Protein AF-A0A9Q0DER3-F1 (afdb_monomer)

Solvent-accessible surface area (backbone atoms only — not comparable to full-atom values): 12778 Å² total; per-residue (Å²): 123,62,81,55,56,59,50,54,51,48,52,53,48,53,54,46,47,50,55,38,49,55,44,48,51,55,47,49,50,52,50,52,53,51,49,54,61,48,53,66,54,49,78,78,53,85,77,57,60,47,78,48,76,44,82,47,89,89,84,39,75,48,77,49,80,46,68,61,73,79,85,68,97,66,90,77,96,70,81,84,78,82,93,61,90,79,80,75,77,83,81,77,89,82,89,90,83,82,88,83,84,86,90,87,86,84,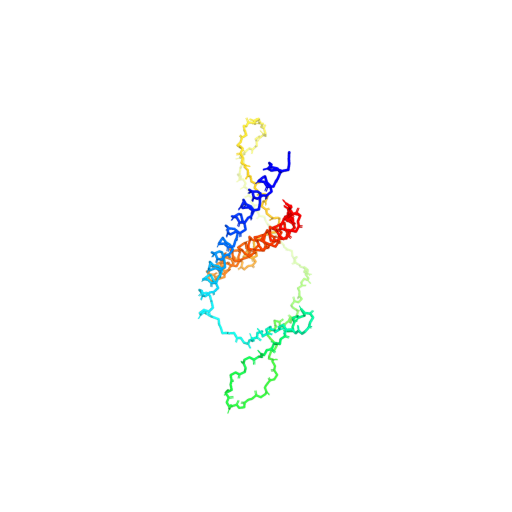87,88,79,88,87,88,85,89,81,88,87,85,83,90,83,85,84,92,69,93,71,74,80,79,66,97,64,77,65,72,65,59,77,58,53,92,74,58,58,67,68,59,53,51,50,52,56,50,52,50,50,54,53,52,52,48,52,54,46,53,51,43,52,52,48,46,54,48,44,53,50,50,48,60,44,52,64,64,74,56,67,80,86,84,126

Foldseek 3Di:
DVVVVLVVLVVVLVVLVVVLVVLVVVLVVLVVVLVVLVVVCVVVDDDQKDWDWDQDPPRDIDIDIDGPPPDPPDDDDDPDDDPDPDCPDPDDDDDDDDDDDDDDDDDDDDDDDDDDDDDDDDDDDPDDDPPPDPDVQCVVPDDRDVVNVVVVVSVVVSVVSVVVSVVSVVVSVVSVVVSVVSVVVSDDPDD

Sequence (191 aa):
MGLSKTKEASLLIDEQLLQYMDQLELLQEKRATLNALIEQYASEMEPQICVQARTVENDAVEFCTERITVKNPVQNTAPVEDIGPKEEGVRRRIKPSKDTSGPEECVGGSTEKPSLNGATEPPSVSQSDPSPHPDPLRWFGILVPQTLRQAQSSFRQVIELSAEMATLQAAVLNTREQLKHCMKLCPLEEH

Organism: NCBI:txid630683

InterPro domains:
  IPR040357 Vma22/CCDC115 [PF21730] (110-157)
  IPR040357 Vma22/CCDC115 [PTHR31996] (40-181)

Nearest PDB structures (foldseek):
  4jm2-assembly1_E  TM=4.814E-01  e=2.942E+00  Human immunodeficiency virus 1
  2i5y-assembly2_P  TM=5.119E-01  e=9.517E+00  Human immunodeficiency virus

Structure (mmCIF, N/CA/C/O backbone):
data_AF-A0A9Q0DER3-F1
#
_entry.id   AF-A0A9Q0DER3-F1
#
loop_
_atom_site.group_PDB
_atom_site.id
_atom_site.type_symbol
_atom_site.label_atom_id
_atom_site.label_alt_id
_atom_site.label_comp_id
_atom_site.label_asym_id
_atom_site.label_entity_id
_atom_site.label_seq_id
_atom_site.pdbx_PDB_ins_code
_atom_site.Cartn_x
_atom_site.Cartn_y
_atom_site.Cartn_z
_atom_site.occupancy
_atom_site.B_iso_or_equiv
_atom_site.auth_seq_id
_atom_site.auth_comp_id
_atom_site.auth_asym_id
_atom_site.auth_atom_id
_atom_site.pdbx_PDB_model_num
ATOM 1 N N . MET A 1 1 ? 23.088 5.256 -38.560 1.00 53.69 1 MET A N 1
ATOM 2 C CA . MET A 1 1 ? 21.887 5.666 -37.795 1.00 53.69 1 MET A CA 1
ATOM 3 C C . MET A 1 1 ? 21.476 4.673 -36.693 1.00 53.69 1 MET A C 1
ATOM 5 O O . MET A 1 1 ? 20.594 5.033 -35.933 1.00 53.69 1 MET A O 1
ATOM 9 N N . GLY A 1 2 ? 22.091 3.485 -36.536 1.00 58.91 2 GLY A N 1
ATOM 10 C CA . GLY A 1 2 ? 21.796 2.592 -35.391 1.00 58.91 2 GLY A CA 1
ATOM 11 C C . GLY A 1 2 ? 22.255 3.157 -34.036 1.00 58.91 2 GLY A C 1
ATOM 12 O O . GLY A 1 2 ? 21.452 3.303 -33.123 1.00 58.91 2 GLY A O 1
ATOM 13 N N . LEU A 1 3 ? 23.512 3.618 -33.967 1.00 60.00 3 LEU A N 1
ATOM 14 C CA . LEU A 1 3 ? 24.201 4.144 -32.768 1.00 60.00 3 LEU A CA 1
ATOM 15 C C . LEU A 1 3 ? 23.520 5.288 -31.980 1.00 60.00 3 LEU A C 1
ATOM 17 O O . LEU A 1 3 ? 24.004 5.624 -30.899 1.00 60.00 3 LEU A O 1
ATOM 21 N N . SER A 1 4 ? 22.471 5.931 -32.506 1.00 66.94 4 SER A N 1
ATOM 22 C CA . SER A 1 4 ? 21.652 6.872 -31.724 1.00 66.94 4 SER A CA 1
ATOM 23 C C . SER A 1 4 ? 20.491 6.141 -31.049 1.00 66.94 4 SER A C 1
ATOM 25 O O . SER A 1 4 ? 20.355 6.226 -29.835 1.00 66.94 4 SER A O 1
ATOM 27 N N . LYS A 1 5 ? 19.760 5.300 -31.795 1.00 71.19 5 LYS A N 1
ATOM 28 C CA . LYS A 1 5 ? 18.642 4.486 -31.295 1.00 71.19 5 LYS A CA 1
ATOM 29 C C . LYS A 1 5 ? 19.032 3.549 -30.155 1.00 71.19 5 LYS A C 1
ATOM 31 O O . LYS A 1 5 ? 18.265 3.394 -29.214 1.00 71.19 5 LYS A O 1
ATOM 36 N N . THR A 1 6 ? 20.218 2.943 -30.209 1.00 75.62 6 THR A N 1
ATOM 37 C CA . THR A 1 6 ? 20.708 2.079 -29.119 1.00 75.62 6 THR A CA 1
ATOM 38 C C . THR A 1 6 ? 21.033 2.873 -27.849 1.00 75.62 6 THR A C 1
ATOM 40 O O . THR A 1 6 ? 20.798 2.388 -26.746 1.00 75.62 6 THR A O 1
ATOM 43 N N . LYS A 1 7 ? 21.488 4.127 -27.979 1.00 80.44 7 LYS A N 1
ATOM 44 C CA . LYS A 1 7 ? 21.686 5.039 -26.838 1.00 80.44 7 LYS A CA 1
ATOM 45 C C . LYS A 1 7 ? 20.366 5.581 -26.295 1.00 80.44 7 LYS A C 1
ATOM 47 O O . LYS A 1 7 ? 20.195 5.626 -25.086 1.00 80.44 7 LYS A O 1
ATOM 52 N N . GLU A 1 8 ? 19.434 5.942 -27.174 1.00 83.19 8 GLU A N 1
ATOM 53 C CA . GLU A 1 8 ? 18.064 6.337 -26.823 1.00 83.19 8 GLU A CA 1
ATOM 54 C C . GLU A 1 8 ? 17.352 5.207 -26.051 1.00 83.19 8 GLU A C 1
ATOM 56 O O . GLU A 1 8 ? 16.740 5.462 -25.017 1.00 83.19 8 GLU A O 1
ATOM 61 N N . ALA A 1 9 ? 17.509 3.950 -26.484 1.00 84.25 9 ALA A N 1
ATOM 62 C CA . ALA A 1 9 ? 16.980 2.776 -25.787 1.00 84.25 9 ALA A CA 1
ATOM 63 C C . ALA A 1 9 ? 17.661 2.513 -24.429 1.00 84.25 9 ALA A C 1
ATOM 65 O O . ALA A 1 9 ? 16.966 2.177 -23.474 1.00 84.25 9 ALA A O 1
ATOM 66 N N . SER A 1 10 ? 18.986 2.694 -24.319 1.00 87.62 10 SER A N 1
ATOM 67 C CA . SER A 1 10 ? 19.696 2.596 -23.032 1.00 87.62 10 SER A CA 1
ATOM 68 C C . SER A 1 10 ? 19.176 3.630 -22.037 1.00 87.62 10 SER A C 1
ATOM 70 O O . SER A 1 10 ? 18.755 3.260 -20.949 1.00 87.62 10 SER A O 1
ATOM 72 N N . LEU A 1 11 ? 19.117 4.906 -22.437 1.00 89.12 11 LEU A N 1
ATOM 73 C CA . LEU A 1 11 ? 18.653 5.995 -21.574 1.00 89.12 11 LEU A CA 1
ATOM 74 C C . LEU A 1 11 ? 17.210 5.780 -21.091 1.00 89.12 11 LEU A C 1
ATOM 76 O O . LEU A 1 11 ? 16.914 6.061 -19.936 1.00 89.12 11 LEU A O 1
ATOM 80 N N . LEU A 1 12 ? 16.337 5.229 -21.943 1.00 90.50 12 LEU A N 1
ATOM 81 C CA . LEU A 1 12 ? 14.970 4.862 -21.565 1.00 90.50 12 LEU A CA 1
ATOM 82 C C . LEU A 1 12 ? 14.932 3.720 -20.531 1.00 90.50 12 LEU A C 1
ATOM 84 O O . LEU A 1 12 ? 14.110 3.746 -19.619 1.00 90.50 12 LEU A O 1
ATOM 88 N N . ILE A 1 13 ? 15.813 2.721 -20.658 1.00 91.62 13 ILE A N 1
ATOM 89 C CA . ILE A 1 13 ? 15.956 1.631 -19.678 1.00 91.62 13 ILE A CA 1
ATOM 90 C C . ILE A 1 13 ? 16.491 2.175 -18.346 1.00 91.62 13 ILE A C 1
ATOM 92 O O . ILE A 1 13 ? 15.979 1.792 -17.296 1.00 91.62 13 ILE A O 1
ATOM 96 N N . ASP A 1 14 ? 17.463 3.087 -18.383 1.00 93.56 14 ASP A N 1
ATOM 97 C CA . ASP A 1 14 ? 18.055 3.713 -17.196 1.00 93.56 14 ASP A CA 1
ATOM 98 C C . ASP A 1 14 ? 17.031 4.602 -16.453 1.00 93.56 14 ASP A C 1
ATOM 100 O O . ASP A 1 14 ? 16.868 4.479 -15.238 1.00 93.56 14 ASP A O 1
ATOM 104 N N . GLU A 1 15 ? 16.267 5.434 -17.173 1.00 93.94 15 GLU A N 1
ATOM 105 C CA . GLU A 1 15 ? 15.162 6.245 -16.627 1.00 93.94 15 GLU A CA 1
ATOM 106 C C . GLU A 1 15 ? 14.070 5.367 -15.991 1.00 93.94 15 GLU A C 1
ATOM 108 O O . GLU A 1 15 ? 13.610 5.624 -14.875 1.00 93.94 15 GLU A O 1
ATOM 113 N N . GLN A 1 16 ? 13.682 4.286 -16.670 1.00 93.56 16 GLN A N 1
ATOM 114 C CA . GLN A 1 16 ? 12.649 3.367 -16.196 1.00 93.56 16 GLN A CA 1
ATOM 115 C C . GLN A 1 16 ? 13.113 2.492 -15.019 1.00 93.56 16 GLN A C 1
ATOM 117 O O . GLN A 1 16 ? 12.298 2.115 -14.174 1.00 93.56 16 GLN A O 1
ATOM 122 N N . LEU A 1 17 ? 14.415 2.200 -14.923 1.00 95.81 17 LEU A N 1
ATOM 123 C CA . LEU A 1 17 ? 15.023 1.542 -13.767 1.00 95.81 17 LEU A CA 1
ATOM 124 C C . LEU A 1 17 ? 15.028 2.462 -12.539 1.00 95.81 17 LEU A C 1
ATOM 126 O O . LEU A 1 17 ? 14.659 2.006 -11.457 1.00 95.81 17 LEU A O 1
ATOM 130 N N . LEU A 1 18 ? 15.382 3.743 -12.702 1.00 96.31 18 LEU A N 1
ATOM 131 C CA . LEU A 1 18 ? 15.298 4.742 -11.629 1.00 96.31 18 LEU A CA 1
ATOM 132 C C . LEU A 1 18 ? 13.856 4.869 -11.118 1.00 96.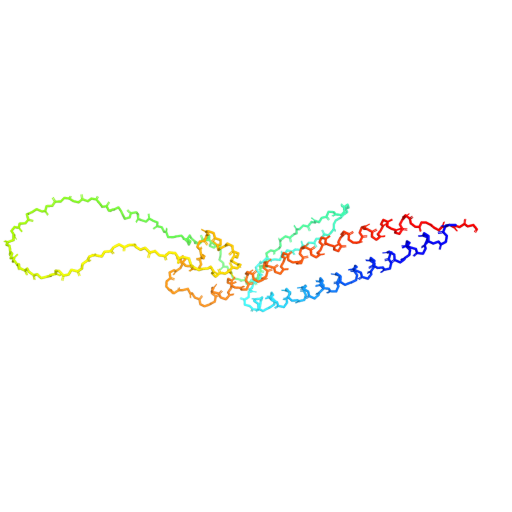31 18 LEU A C 1
ATOM 134 O O . LEU A 1 18 ? 13.611 4.674 -9.931 1.00 96.31 18 LEU A O 1
ATOM 138 N N . GLN A 1 19 ? 12.883 5.044 -12.021 1.00 96.25 19 GLN A N 1
ATOM 139 C CA . GLN A 1 19 ? 11.464 5.105 -11.652 1.00 96.25 19 GLN A CA 1
ATOM 140 C C . GLN A 1 19 ? 10.990 3.844 -10.900 1.00 96.25 19 GLN A C 1
ATOM 142 O O . GLN A 1 19 ? 10.198 3.940 -9.963 1.00 96.25 19 GLN A O 1
ATOM 147 N N . TYR A 1 20 ? 11.461 2.658 -11.293 1.00 97.06 20 TYR A N 1
ATOM 148 C CA . TYR A 1 20 ? 11.159 1.405 -10.596 1.00 97.06 20 TYR A CA 1
ATOM 149 C C . TYR A 1 20 ? 11.789 1.346 -9.193 1.00 97.06 20 TYR A C 1
ATOM 151 O O . TYR A 1 20 ? 11.153 0.841 -8.267 1.00 97.06 20 TYR A O 1
ATOM 159 N N . MET A 1 21 ? 12.999 1.883 -9.004 1.00 97.88 21 MET A N 1
ATOM 160 C CA . MET A 1 21 ? 13.639 1.969 -7.687 1.00 97.88 21 MET A CA 1
ATOM 161 C C . MET A 1 21 ? 12.912 2.945 -6.753 1.00 97.88 21 MET A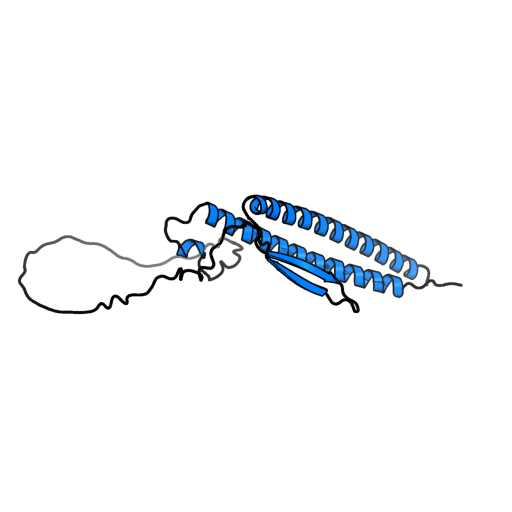 C 1
ATOM 163 O O . MET A 1 21 ? 12.577 2.547 -5.638 1.00 97.88 21 MET A O 1
ATOM 167 N N . ASP A 1 22 ? 12.568 4.148 -7.222 1.00 97.75 22 ASP A N 1
ATOM 168 C CA . ASP A 1 22 ? 11.804 5.140 -6.447 1.00 97.75 22 ASP A CA 1
ATOM 169 C C . ASP A 1 22 ? 10.447 4.568 -5.987 1.00 97.75 22 ASP A C 1
ATOM 171 O O . ASP A 1 22 ? 10.027 4.721 -4.837 1.00 97.75 22 ASP A O 1
ATOM 175 N N . GLN A 1 23 ? 9.762 3.839 -6.878 1.00 97.75 23 GLN A N 1
ATOM 176 C CA . GLN A 1 23 ? 8.499 3.163 -6.566 1.00 97.75 23 GLN A CA 1
ATOM 177 C C . GLN A 1 23 ? 8.662 2.032 -5.538 1.00 97.75 23 GLN A C 1
ATOM 179 O O . GLN A 1 23 ? 7.756 1.815 -4.730 1.00 97.75 23 GLN A O 1
ATOM 184 N N . LEU A 1 24 ? 9.787 1.306 -5.546 1.00 97.81 24 LEU A N 1
ATOM 185 C CA . LEU A 1 24 ? 10.085 0.280 -4.544 1.00 97.81 24 LEU A CA 1
ATOM 186 C C . LEU A 1 24 ? 10.417 0.883 -3.174 1.00 97.81 24 LEU A C 1
ATOM 188 O O . LEU A 1 24 ? 9.958 0.343 -2.166 1.00 97.81 24 LEU A O 1
ATOM 192 N N . GLU A 1 25 ? 11.167 1.986 -3.124 1.00 97.94 25 GLU A N 1
ATOM 193 C CA . GLU A 1 25 ? 11.490 2.682 -1.874 1.00 97.94 25 GLU A CA 1
ATOM 194 C C . GLU A 1 25 ? 10.222 3.243 -1.216 1.00 97.94 25 GLU A C 1
ATOM 196 O O . GLU A 1 25 ? 9.931 2.908 -0.066 1.00 97.94 25 GLU A O 1
ATOM 201 N N . LEU A 1 26 ? 9.389 3.971 -1.968 1.00 98.06 26 LEU A N 1
ATOM 202 C CA . LEU A 1 26 ? 8.114 4.505 -1.472 1.00 98.06 26 LEU A CA 1
ATOM 203 C C . LEU A 1 26 ? 7.130 3.395 -1.049 1.00 98.06 26 LEU A C 1
ATOM 205 O O . LEU A 1 26 ? 6.391 3.540 -0.071 1.00 98.06 26 LEU A O 1
ATOM 209 N N . LEU A 1 27 ? 7.126 2.255 -1.751 1.00 97.56 27 LEU A N 1
ATOM 210 C CA . LEU A 1 27 ? 6.351 1.078 -1.349 1.00 97.56 27 LEU A CA 1
ATOM 211 C C . LEU A 1 27 ? 6.879 0.464 -0.040 1.00 97.56 27 LEU A C 1
ATOM 213 O O . LEU A 1 27 ? 6.083 -0.007 0.775 1.00 97.56 27 LEU A O 1
ATOM 217 N N . GLN A 1 28 ? 8.197 0.446 0.171 1.00 97.44 28 GLN A N 1
ATOM 218 C CA . GLN A 1 28 ? 8.813 -0.041 1.406 1.00 97.44 28 GLN A CA 1
ATOM 219 C C . GLN A 1 28 ? 8.542 0.903 2.585 1.00 97.44 28 GLN A C 1
ATOM 221 O O . GLN A 1 28 ? 8.201 0.423 3.667 1.00 97.44 28 GLN A O 1
ATOM 226 N N . GLU A 1 29 ? 8.616 2.220 2.375 1.00 97.88 29 GLU A N 1
ATOM 227 C CA . GLU A 1 29 ? 8.266 3.229 3.379 1.00 97.88 29 GLU A CA 1
ATOM 228 C C . GLU A 1 29 ? 6.809 3.066 3.830 1.00 97.88 29 GLU A C 1
ATOM 230 O O . GLU A 1 29 ? 6.556 2.839 5.014 1.00 97.88 29 GLU A O 1
ATOM 235 N N . LYS A 1 30 ? 5.844 3.066 2.895 1.00 97.19 30 LYS A N 1
ATOM 236 C CA . LYS A 1 30 ? 4.420 2.907 3.240 1.00 97.19 30 LYS A CA 1
ATOM 237 C C . LYS A 1 30 ? 4.117 1.572 3.926 1.00 97.19 30 LYS A C 1
ATOM 239 O O . LYS A 1 30 ? 3.282 1.536 4.827 1.00 97.19 30 LYS A O 1
ATOM 244 N N . ARG A 1 31 ? 4.829 0.489 3.580 1.00 96.50 31 ARG A N 1
ATOM 245 C CA . ARG A 1 31 ? 4.757 -0.793 4.311 1.00 96.50 31 ARG A CA 1
ATOM 246 C C . ARG A 1 31 ? 5.249 -0.669 5.752 1.00 96.50 31 ARG A C 1
ATOM 248 O O . ARG A 1 31 ? 4.603 -1.210 6.644 1.00 96.50 31 ARG A O 1
ATOM 255 N N . ALA A 1 32 ? 6.344 0.050 5.997 1.00 96.62 32 ALA A N 1
ATOM 256 C CA . ALA A 1 32 ? 6.819 0.315 7.353 1.00 96.62 32 ALA A CA 1
ATOM 257 C C . ALA A 1 32 ? 5.815 1.176 8.145 1.00 96.62 32 ALA A C 1
ATOM 259 O O . ALA A 1 32 ? 5.520 0.856 9.295 1.00 96.62 32 ALA A O 1
ATOM 260 N N . THR A 1 33 ? 5.218 2.200 7.521 1.00 95.81 33 THR A N 1
ATOM 261 C CA . THR A 1 33 ? 4.142 3.004 8.129 1.00 95.81 33 THR A CA 1
ATOM 262 C C . THR A 1 33 ? 2.921 2.150 8.486 1.00 95.81 33 THR A C 1
ATOM 264 O O . THR A 1 33 ? 2.404 2.255 9.596 1.00 95.81 33 THR A O 1
ATOM 267 N N . LEU A 1 34 ? 2.472 1.282 7.574 1.00 94.50 34 LEU A N 1
ATOM 268 C CA . LEU A 1 34 ? 1.319 0.405 7.788 1.00 94.50 34 LEU A CA 1
ATOM 269 C C . LEU A 1 34 ? 1.582 -0.615 8.904 1.00 94.50 34 LEU A C 1
ATOM 271 O O . LEU A 1 34 ? 0.718 -0.816 9.754 1.00 94.50 34 LEU A O 1
ATOM 275 N N . ASN A 1 35 ? 2.778 -1.208 8.948 1.00 92.81 35 ASN A N 1
ATOM 276 C CA . ASN A 1 35 ? 3.165 -2.119 10.025 1.00 92.81 35 ASN A CA 1
ATOM 277 C C . ASN A 1 35 ? 3.187 -1.403 11.384 1.00 92.81 35 ASN A C 1
ATOM 279 O O . ASN A 1 35 ? 2.582 -1.902 12.326 1.00 92.81 35 ASN A O 1
ATOM 283 N N . ALA A 1 36 ? 3.784 -0.209 11.477 1.00 92.44 36 ALA A N 1
ATOM 284 C CA . ALA A 1 36 ? 3.813 0.572 12.717 1.00 92.44 36 ALA A CA 1
ATOM 285 C C . ALA A 1 36 ? 2.403 0.964 13.209 1.00 92.44 36 ALA A C 1
ATOM 287 O O . ALA A 1 36 ? 2.126 0.913 14.409 1.00 92.44 36 ALA A O 1
ATOM 288 N N . LEU A 1 37 ? 1.486 1.298 12.288 1.00 90.44 37 LEU A N 1
ATOM 289 C CA . LEU A 1 37 ? 0.074 1.532 12.612 1.00 90.44 37 LEU A CA 1
ATOM 290 C C . LEU A 1 37 ? -0.617 0.264 13.135 1.00 90.44 37 LEU A C 1
ATOM 292 O O . LEU A 1 37 ? -1.421 0.359 14.057 1.00 90.44 37 LEU A O 1
ATOM 296 N N . ILE A 1 38 ? -0.313 -0.918 12.588 1.00 87.38 38 ILE A N 1
ATOM 297 C CA . ILE A 1 38 ? -0.859 -2.192 13.083 1.00 87.38 38 ILE A CA 1
ATOM 298 C C . ILE A 1 38 ? -0.272 -2.544 14.455 1.00 87.38 38 ILE A C 1
ATOM 300 O O . ILE A 1 38 ? -1.029 -2.889 15.360 1.00 87.38 38 ILE A O 1
ATOM 304 N N . GLU A 1 39 ? 1.044 -2.422 14.640 1.00 86.75 39 GLU A N 1
ATOM 305 C CA . GLU A 1 39 ? 1.748 -2.744 15.890 1.00 86.75 39 GLU A CA 1
ATOM 306 C C . GLU A 1 39 ? 1.212 -1.949 17.090 1.00 86.75 39 GLU A C 1
ATOM 308 O O . GLU A 1 39 ? 1.069 -2.514 18.177 1.00 86.75 39 GLU A O 1
ATOM 313 N N . GLN A 1 40 ? 0.821 -0.684 16.880 1.00 84.69 40 GLN A N 1
ATOM 314 C CA . GLN A 1 40 ? 0.174 0.142 17.904 1.00 84.69 40 GLN A CA 1
ATOM 315 C C . GLN A 1 40 ? -1.044 -0.564 18.530 1.00 84.69 40 GLN A C 1
ATOM 317 O O . GLN A 1 40 ? -1.133 -0.654 19.754 1.00 84.69 40 GLN A O 1
ATOM 322 N N . TYR A 1 41 ? -1.951 -1.105 17.709 1.00 77.62 41 TYR A N 1
ATOM 323 C CA . TYR A 1 41 ? -3.185 -1.756 18.177 1.00 77.62 41 TYR A CA 1
ATOM 324 C C . TYR A 1 41 ? -3.019 -3.261 18.426 1.00 77.62 41 TYR A C 1
ATOM 326 O O . TYR A 1 41 ? -3.743 -3.824 19.242 1.00 77.62 41 TYR A O 1
ATOM 334 N N . ALA A 1 42 ? -2.043 -3.918 17.791 1.00 76.88 42 ALA A N 1
ATOM 335 C CA . ALA A 1 42 ? -1.734 -5.329 18.028 1.00 76.88 42 ALA A CA 1
ATOM 336 C C . ALA A 1 42 ? -1.352 -5.603 19.494 1.00 76.88 42 ALA A C 1
ATOM 338 O O . ALA A 1 42 ? -1.632 -6.683 20.006 1.00 76.88 42 ALA A O 1
ATOM 339 N N . SER A 1 43 ? -0.785 -4.612 20.193 1.00 75.69 43 SER A N 1
ATOM 340 C CA . SER A 1 43 ? -0.505 -4.693 21.634 1.00 75.69 43 SER A CA 1
ATOM 341 C C . SER A 1 43 ? -1.760 -4.821 22.521 1.00 75.69 43 SER A C 1
ATOM 343 O O . SER A 1 43 ? -1.663 -5.323 23.640 1.00 75.69 43 SER A O 1
ATOM 345 N N . GLU A 1 44 ? -2.938 -4.431 22.018 1.00 76.19 44 GLU A N 1
ATOM 346 C CA . GLU A 1 44 ? -4.237 -4.541 22.702 1.00 76.19 44 GLU A CA 1
ATOM 347 C C . GLU A 1 44 ? -5.045 -5.785 22.263 1.00 76.19 44 GLU A C 1
ATOM 349 O O . GLU A 1 44 ? -6.137 -6.025 22.782 1.00 76.19 44 GLU A O 1
ATOM 354 N N . MET A 1 45 ? -4.549 -6.584 21.306 1.00 76.81 45 MET A N 1
ATOM 355 C CA . MET A 1 45 ? -5.318 -7.644 20.636 1.00 76.81 45 MET A CA 1
ATOM 356 C C . MET A 1 45 ? -4.678 -9.034 20.769 1.00 76.81 45 MET A C 1
ATOM 358 O O . MET A 1 45 ? -3.588 -9.279 20.261 1.00 76.81 45 MET A O 1
ATOM 362 N N . GLU A 1 46 ? -5.401 -9.997 21.352 1.00 80.00 46 GLU A N 1
ATOM 363 C CA . GLU A 1 46 ? -4.984 -11.409 21.365 1.00 80.00 46 GLU A CA 1
ATOM 364 C C . GLU A 1 46 ? -5.459 -12.142 20.085 1.00 80.00 46 GLU A C 1
ATOM 366 O O . GLU A 1 46 ? -6.670 -12.286 19.867 1.00 80.00 46 GLU A O 1
ATOM 371 N N . PRO A 1 47 ? -4.550 -12.627 19.213 1.00 80.75 47 PRO A N 1
ATOM 372 C CA . PRO A 1 47 ? -4.930 -13.291 17.969 1.00 80.75 47 PRO A CA 1
ATOM 373 C C . PRO A 1 47 ? -5.431 -14.721 18.225 1.00 80.75 47 PRO A C 1
ATOM 375 O O . PRO A 1 47 ? -4.660 -15.627 18.523 1.00 80.75 47 PRO A O 1
ATOM 378 N N . GLN A 1 48 ? -6.732 -14.965 18.045 1.00 86.19 48 GLN A N 1
ATOM 379 C CA . GLN A 1 48 ? -7.313 -16.304 18.248 1.00 86.19 48 GLN A CA 1
ATOM 380 C C . GLN A 1 48 ? -7.084 -17.282 17.081 1.00 86.19 48 GLN A C 1
ATOM 382 O O . GLN A 1 48 ? -7.306 -18.485 17.238 1.00 86.19 48 GLN A O 1
ATOM 387 N N . ILE A 1 49 ? -6.704 -16.791 15.898 1.00 87.94 49 ILE A N 1
ATOM 388 C CA . ILE A 1 49 ? -6.524 -17.583 14.673 1.00 87.94 49 ILE A CA 1
ATOM 389 C C . ILE A 1 49 ? -5.254 -17.104 13.967 1.00 87.94 49 ILE A C 1
ATOM 391 O O . ILE A 1 49 ? -5.089 -15.908 13.735 1.00 87.94 49 ILE A O 1
ATOM 395 N N . CYS A 1 50 ? -4.385 -18.040 13.595 1.00 87.12 50 CYS A N 1
ATOM 396 C CA . CYS A 1 50 ? -3.260 -17.811 12.699 1.00 87.12 50 CYS A CA 1
ATOM 397 C C . CYS A 1 50 ? -3.646 -18.227 11.272 1.00 87.12 50 CYS A C 1
ATOM 399 O O . CYS A 1 50 ? -4.270 -19.273 11.078 1.00 87.12 50 CYS A O 1
ATOM 401 N N . VAL A 1 51 ? -3.257 -17.430 10.274 1.00 91.12 51 VAL A N 1
ATOM 402 C CA . VAL A 1 51 ? -3.359 -17.793 8.853 1.00 91.12 51 VAL A CA 1
ATOM 403 C C . VAL A 1 51 ? -1.952 -18.062 8.334 1.00 91.12 51 VAL A C 1
ATOM 405 O O . VAL A 1 51 ? -1.149 -17.142 8.201 1.00 91.12 51 VAL A O 1
ATOM 408 N N . GLN A 1 52 ? -1.654 -19.322 8.033 1.00 89.44 52 GLN A N 1
ATOM 409 C CA . GLN A 1 52 ? -0.426 -19.715 7.351 1.00 89.44 52 GLN A CA 1
ATOM 410 C C . GLN A 1 52 ? -0.698 -19.734 5.844 1.00 89.44 52 GLN A C 1
ATOM 412 O O . GLN A 1 52 ? -1.629 -20.400 5.395 1.00 89.44 52 GLN A O 1
ATOM 417 N N . ALA A 1 53 ? 0.107 -19.017 5.064 1.00 91.31 53 ALA A N 1
ATOM 418 C CA . ALA A 1 53 ? 0.079 -19.069 3.605 1.00 91.31 53 ALA A CA 1
ATOM 419 C C . ALA A 1 53 ? 1.334 -19.789 3.101 1.00 91.31 53 ALA A C 1
ATOM 421 O O . ALA A 1 53 ? 2.441 -19.479 3.548 1.00 91.31 53 ALA A O 1
ATOM 422 N N . ARG A 1 54 ? 1.178 -20.734 2.170 1.00 90.31 54 ARG A N 1
ATOM 423 C CA . ARG A 1 54 ? 2.297 -21.445 1.537 1.00 90.31 54 ARG A CA 1
ATOM 424 C C . ARG A 1 54 ? 2.139 -21.488 0.024 1.00 90.31 54 ARG A C 1
ATOM 426 O O . ARG A 1 54 ? 1.066 -21.803 -0.484 1.00 90.31 54 ARG A O 1
ATOM 433 N N . THR A 1 55 ? 3.221 -21.205 -0.692 1.00 90.62 55 THR A N 1
ATOM 434 C CA . THR A 1 55 ? 3.285 -21.438 -2.137 1.00 90.62 55 THR A CA 1
ATOM 435 C C . THR A 1 55 ? 3.378 -22.941 -2.397 1.00 90.62 55 THR A C 1
ATOM 437 O O . THR A 1 55 ? 4.141 -23.651 -1.738 1.00 90.62 55 THR A O 1
ATOM 440 N N . VAL A 1 56 ? 2.590 -23.416 -3.353 1.00 89.81 56 VAL A N 1
ATOM 441 C CA . VAL A 1 56 ? 2.545 -24.800 -3.836 1.00 89.81 56 VAL A CA 1
ATOM 442 C C . VAL A 1 56 ? 3.051 -24.819 -5.286 1.00 89.81 56 VAL A C 1
ATOM 444 O O . VAL A 1 56 ? 3.261 -23.770 -5.895 1.00 89.81 56 VAL A O 1
ATOM 447 N N . GLU A 1 57 ? 3.279 -25.999 -5.860 1.00 87.75 57 GLU A N 1
ATOM 448 C CA . GLU A 1 57 ? 3.657 -26.113 -7.272 1.00 87.75 57 GLU A CA 1
ATOM 449 C C . GLU A 1 57 ? 2.600 -25.466 -8.192 1.00 87.75 57 GLU A C 1
ATOM 451 O O . GLU A 1 57 ? 1.396 -25.580 -7.947 1.00 87.75 57 GLU A O 1
ATOM 456 N N . ASN A 1 58 ? 3.056 -24.846 -9.289 1.00 81.00 58 ASN A N 1
ATOM 457 C CA . ASN A 1 58 ? 2.257 -24.060 -10.250 1.00 81.00 58 ASN A CA 1
ATOM 458 C C . ASN A 1 58 ? 1.780 -22.677 -9.741 1.00 81.00 58 ASN A C 1
ATOM 460 O O . ASN A 1 58 ? 0.686 -22.242 -10.094 1.00 81.00 58 ASN A O 1
ATOM 464 N N . ASP A 1 59 ? 2.586 -21.990 -8.919 1.00 83.38 59 ASP A N 1
ATOM 465 C CA . ASP A 1 59 ? 2.337 -20.636 -8.372 1.00 83.38 59 ASP A CA 1
ATOM 466 C C . ASP A 1 59 ? 1.016 -20.468 -7.584 1.00 83.38 59 ASP A C 1
ATOM 468 O O . ASP A 1 59 ? 0.595 -19.355 -7.258 1.00 83.38 59 ASP A O 1
ATOM 472 N N . ALA A 1 60 ? 0.371 -21.577 -7.215 1.00 85.19 60 ALA A N 1
ATOM 473 C CA . ALA A 1 60 ? -0.802 -21.583 -6.353 1.00 85.19 60 ALA A CA 1
ATOM 474 C C . ALA A 1 60 ? -0.418 -21.264 -4.898 1.00 85.19 60 ALA A C 1
ATOM 476 O O . ALA A 1 60 ? 0.636 -21.681 -4.414 1.00 85.19 60 ALA A O 1
ATOM 477 N N . VAL A 1 61 ? -1.298 -20.569 -4.172 1.00 89.81 61 VAL A N 1
ATOM 478 C CA . VAL A 1 61 ? -1.131 -20.295 -2.736 1.00 89.81 61 VAL A CA 1
ATOM 479 C C . VAL A 1 61 ? -2.202 -21.044 -1.951 1.00 89.81 61 VAL A C 1
ATOM 481 O O . VAL A 1 61 ? -3.397 -20.828 -2.148 1.00 89.81 61 VAL A O 1
ATOM 484 N N . GLU A 1 62 ? -1.763 -21.924 -1.057 1.00 92.62 62 GLU A N 1
ATOM 485 C CA . GLU A 1 62 ? -2.611 -22.632 -0.101 1.00 92.62 62 GLU A CA 1
ATOM 486 C C . GLU A 1 62 ? -2.643 -21.863 1.226 1.00 92.62 62 GLU A C 1
ATOM 488 O O . GLU A 1 62 ? -1.611 -21.389 1.709 1.00 92.62 62 GLU A O 1
ATOM 493 N N . PHE A 1 63 ? -3.836 -21.743 1.814 1.00 92.06 63 PHE A N 1
ATOM 494 C CA . PHE A 1 63 ? -4.074 -21.029 3.067 1.00 92.06 63 PHE A CA 1
ATOM 495 C C . PHE A 1 63 ? -4.607 -21.989 4.132 1.00 92.06 63 PHE A C 1
ATOM 497 O O . PHE A 1 63 ? -5.691 -22.553 3.983 1.00 92.06 63 PHE A O 1
ATOM 504 N N . CYS A 1 64 ? -3.871 -22.127 5.232 1.00 88.44 64 CYS A N 1
ATOM 505 C CA . CYS A 1 64 ? -4.233 -22.953 6.378 1.00 88.44 64 CYS A CA 1
ATOM 506 C C . CYS A 1 64 ? -4.565 -22.060 7.580 1.00 88.44 64 CYS A C 1
ATOM 508 O O . CYS A 1 64 ? -3.717 -21.302 8.051 1.00 88.44 64 CYS A O 1
ATOM 510 N N . THR A 1 65 ? -5.789 -22.158 8.101 1.00 89.56 65 THR A N 1
ATOM 511 C CA . THR A 1 65 ? -6.204 -21.467 9.331 1.00 89.56 65 THR A CA 1
ATOM 512 C C . THR A 1 65 ? -6.057 -22.382 10.543 1.00 89.56 65 THR A C 1
ATOM 514 O O . THR A 1 65 ? -6.790 -23.365 10.660 1.00 89.56 65 THR A O 1
ATOM 517 N N . GLU A 1 66 ? -5.172 -22.038 11.475 1.00 87.19 66 GLU A N 1
ATOM 518 C CA . GLU A 1 66 ? -5.030 -22.731 12.759 1.00 87.19 66 GLU A CA 1
ATOM 519 C C . GLU A 1 66 ? -5.619 -21.869 13.883 1.00 87.19 66 GLU A C 1
ATOM 521 O O . GLU A 1 66 ? -5.263 -20.699 14.033 1.00 87.19 66 GLU A O 1
ATOM 526 N N . ARG A 1 67 ? -6.531 -22.426 14.691 1.00 86.31 67 ARG A N 1
ATOM 527 C CA . ARG A 1 67 ? -7.043 -21.727 15.878 1.00 86.31 67 ARG A CA 1
ATOM 528 C C . ARG A 1 67 ? -6.053 -21.893 17.026 1.00 86.31 67 ARG A C 1
ATOM 530 O O . ARG A 1 67 ? -5.742 -23.021 17.401 1.00 86.31 67 ARG A O 1
ATOM 537 N N . ILE A 1 68 ? -5.623 -20.788 17.629 1.00 77.81 68 ILE A N 1
ATOM 538 C CA . ILE A 1 68 ? -4.679 -20.793 18.751 1.00 77.81 68 ILE A CA 1
ATOM 539 C C . ILE A 1 68 ? -5.414 -21.237 20.024 1.00 77.81 68 ILE A C 1
ATOM 541 O O . ILE A 1 68 ? -5.900 -20.434 20.818 1.00 77.81 68 ILE A O 1
ATOM 545 N N . THR A 1 69 ? -5.544 -22.551 20.214 1.00 65.75 69 THR A N 1
ATOM 546 C CA . THR A 1 69 ? -6.098 -23.123 21.445 1.00 65.75 69 THR A CA 1
ATOM 547 C C . THR A 1 69 ? -5.049 -23.095 22.552 1.00 65.75 69 THR A C 1
ATOM 549 O O . THR A 1 69 ? -4.228 -24.012 22.663 1.00 65.75 69 THR A O 1
ATOM 552 N N . VAL A 1 70 ? -5.095 -22.068 23.402 1.00 59.78 70 VAL A N 1
ATOM 553 C CA . VAL A 1 70 ? -4.358 -22.046 24.672 1.00 59.78 70 VAL A CA 1
ATOM 554 C C . VAL A 1 70 ? -4.813 -23.246 25.511 1.00 59.78 70 VAL A C 1
ATOM 556 O O . VAL A 1 70 ? -5.970 -23.334 25.926 1.00 59.78 70 VAL A O 1
ATOM 559 N N . LYS A 1 71 ? -3.914 -24.213 25.728 1.00 50.78 71 LYS A N 1
ATOM 560 C CA . LYS A 1 71 ? -4.214 -25.476 26.422 1.00 50.78 71 LYS A CA 1
ATOM 561 C C . LYS A 1 71 ? -4.313 -25.278 27.938 1.00 50.78 71 LYS A C 1
ATOM 563 O O . LYS A 1 71 ? -3.423 -25.696 28.671 1.00 50.78 71 LYS A O 1
ATOM 568 N N . ASN A 1 72 ? -5.418 -24.703 28.406 1.00 44.84 72 ASN A N 1
ATOM 569 C CA . ASN A 1 72 ? -5.826 -24.796 29.808 1.00 44.84 72 ASN A CA 1
ATOM 570 C C . ASN A 1 72 ? -6.428 -26.193 30.068 1.00 44.84 72 ASN A C 1
ATOM 572 O O . ASN A 1 72 ? -7.486 -26.499 29.515 1.00 44.84 72 ASN A O 1
ATOM 576 N N . PRO A 1 73 ? -5.804 -27.064 30.887 1.00 48.59 73 PRO A N 1
ATOM 577 C CA . PRO A 1 73 ? -6.263 -28.436 31.101 1.00 48.59 73 PRO A CA 1
ATOM 578 C C . PRO A 1 73 ? -7.341 -28.508 32.197 1.00 48.59 73 PRO A C 1
ATOM 580 O O . PRO A 1 73 ? -7.214 -29.259 33.162 1.00 48.59 73 PRO A O 1
ATOM 583 N N . VAL A 1 74 ? -8.410 -27.719 32.058 1.00 45.16 74 VAL A N 1
ATOM 584 C CA . VAL A 1 74 ? -9.592 -27.774 32.931 1.00 45.16 74 VAL A CA 1
ATOM 585 C C . VAL A 1 74 ? -10.838 -27.921 32.064 1.00 45.16 74 VAL A C 1
ATOM 587 O O . VAL A 1 74 ? -10.989 -27.266 31.036 1.00 45.16 74 VAL A O 1
ATOM 590 N N . GLN A 1 75 ? -11.713 -28.835 32.468 1.00 51.19 75 GLN A N 1
ATOM 591 C CA . GLN A 1 75 ? -12.934 -29.184 31.751 1.00 51.19 75 GLN A CA 1
ATOM 592 C C . GLN A 1 75 ? -13.929 -28.016 31.758 1.00 51.19 75 GLN A C 1
ATOM 594 O O . GLN A 1 75 ? -14.149 -27.415 32.806 1.00 51.19 75 GLN A O 1
ATOM 599 N N . ASN A 1 76 ? -14.587 -27.765 30.622 1.00 39.19 76 ASN A N 1
ATOM 600 C CA . ASN A 1 76 ? -16.054 -27.792 30.525 1.00 39.19 76 ASN A CA 1
ATOM 601 C C . ASN A 1 76 ? -16.519 -27.556 29.081 1.00 39.19 76 ASN A C 1
ATOM 603 O O . ASN A 1 76 ? -16.323 -26.487 28.509 1.00 39.19 76 ASN A O 1
ATOM 607 N N . THR A 1 77 ? -17.192 -28.549 28.501 1.00 50.84 77 THR A N 1
ATOM 608 C CA . THR A 1 77 ? -17.944 -28.395 27.250 1.00 50.84 77 THR A CA 1
ATOM 609 C C . THR A 1 77 ? -19.321 -27.809 27.552 1.00 50.84 77 THR A C 1
ATOM 611 O O . THR A 1 77 ? -20.261 -28.554 27.831 1.00 50.84 77 THR A O 1
ATOM 614 N N . ALA A 1 78 ? -19.445 -26.485 27.485 1.00 52.06 78 ALA A N 1
ATOM 615 C CA . ALA A 1 78 ? -20.733 -25.799 27.425 1.00 52.06 78 ALA A CA 1
ATOM 616 C C . ALA A 1 78 ? -20.986 -25.316 25.981 1.00 52.06 78 ALA A C 1
ATOM 618 O O . ALA A 1 78 ? -20.054 -24.802 25.355 1.00 52.06 78 ALA A O 1
ATOM 619 N N . PRO A 1 79 ? -22.197 -25.483 25.417 1.00 55.44 79 PRO A N 1
ATOM 620 C CA . PRO A 1 79 ? -22.551 -24.832 24.159 1.00 55.44 79 PRO A CA 1
ATOM 621 C C . PRO A 1 79 ? -22.599 -23.309 24.352 1.00 55.44 79 PRO A C 1
ATOM 623 O O . PRO A 1 79 ? -22.898 -22.826 25.442 1.00 55.44 79 PRO A O 1
ATOM 626 N N . VAL A 1 80 ? -22.297 -22.564 23.286 1.00 54.59 80 VAL A N 1
ATOM 627 C CA . VAL A 1 80 ? -22.243 -21.092 23.291 1.00 54.59 80 VAL A CA 1
ATOM 628 C C . VAL A 1 80 ? -23.572 -20.499 23.768 1.00 54.59 80 VAL A C 1
ATOM 630 O O . VAL A 1 80 ? -24.628 -20.852 23.243 1.00 54.59 80 VAL A O 1
ATOM 633 N N . GLU A 1 81 ? -23.513 -19.584 24.738 1.00 52.78 81 GLU A N 1
ATOM 634 C CA . GLU A 1 81 ? -24.692 -18.841 25.178 1.00 52.78 81 GLU A CA 1
ATOM 635 C C . GLU A 1 81 ? -25.164 -17.858 24.097 1.00 52.78 81 GLU A C 1
ATOM 637 O O . GLU A 1 81 ? -24.381 -17.183 23.429 1.00 52.78 81 GLU A O 1
ATOM 642 N N . ASP A 1 82 ? -26.481 -17.788 23.936 1.00 51.62 82 ASP A N 1
ATOM 643 C CA . ASP A 1 82 ? -27.184 -16.965 22.955 1.00 51.62 82 ASP A CA 1
ATOM 644 C C . ASP A 1 82 ? -27.170 -15.482 23.374 1.00 51.62 82 ASP A C 1
ATOM 646 O O . ASP A 1 82 ? -28.098 -14.996 24.025 1.00 51.62 82 ASP A O 1
ATOM 650 N N . ILE A 1 83 ? -26.090 -14.763 23.033 1.00 51.47 83 ILE A N 1
ATOM 651 C CA . ILE A 1 83 ? -25.942 -13.314 23.276 1.00 51.47 83 ILE A CA 1
ATOM 652 C C . ILE A 1 83 ? -26.742 -12.516 22.227 1.00 51.47 83 ILE A C 1
ATOM 654 O O . ILE A 1 83 ? -26.204 -11.741 21.435 1.00 51.47 83 ILE A O 1
ATOM 658 N N . GLY A 1 84 ? -28.058 -12.719 22.232 1.00 48.16 84 GLY A N 1
ATOM 659 C CA . GLY A 1 84 ? -29.042 -11.970 21.460 1.00 48.16 84 GLY A CA 1
ATOM 660 C C . GLY A 1 84 ? -30.144 -11.425 22.378 1.00 48.16 84 GLY A C 1
ATOM 661 O O . GLY A 1 84 ? -30.641 -12.163 23.233 1.00 48.16 84 GLY A O 1
ATOM 662 N N . PRO A 1 85 ? -30.575 -10.155 22.237 1.00 45.72 85 PRO A N 1
ATOM 663 C CA . PRO A 1 85 ? -31.760 -9.664 22.931 1.00 45.72 85 PRO A CA 1
ATOM 664 C C . PRO A 1 85 ? -32.992 -10.451 22.472 1.00 45.72 85 PRO A C 1
ATOM 666 O O . PRO A 1 85 ? -33.448 -10.311 21.338 1.00 45.72 85 PRO A O 1
ATOM 669 N N . LYS A 1 86 ? -33.538 -11.292 23.353 1.00 52.50 86 LYS A N 1
ATOM 670 C CA . LYS A 1 86 ? -34.764 -12.048 23.076 1.00 52.50 86 LYS A CA 1
ATOM 671 C C . LYS A 1 86 ? -35.941 -11.076 23.043 1.00 52.50 86 LYS A C 1
ATOM 673 O O . LYS A 1 86 ? -36.337 -10.560 24.085 1.00 52.50 86 LYS A O 1
ATOM 678 N N . GLU A 1 87 ? -36.479 -10.809 21.852 1.00 50.09 87 GLU A N 1
ATOM 679 C CA . GLU A 1 87 ? -37.653 -9.946 21.675 1.00 50.09 87 GLU A CA 1
ATOM 680 C C . GLU A 1 87 ? -38.920 -10.591 22.265 1.00 50.09 87 GLU A C 1
ATOM 682 O O . GLU A 1 87 ? -39.752 -11.165 21.559 1.00 50.09 87 GLU A O 1
ATOM 687 N N . GLU A 1 88 ? -39.125 -10.439 23.574 1.00 44.41 88 GLU A N 1
ATOM 688 C CA . GLU A 1 88 ? -40.464 -10.534 24.155 1.00 44.41 88 GLU A CA 1
ATOM 689 C C . GLU A 1 88 ? -41.299 -9.344 23.658 1.00 44.41 88 GLU A C 1
ATOM 691 O O . GLU A 1 88 ? -41.200 -8.215 24.140 1.00 44.41 88 GLU A O 1
ATOM 696 N N . GLY A 1 89 ? -42.081 -9.595 22.605 1.00 48.56 89 GLY A N 1
ATOM 697 C CA . GLY A 1 89 ? -42.712 -8.563 21.786 1.00 48.56 89 GLY A CA 1
ATOM 698 C C . GLY A 1 89 ? -43.736 -7.694 22.522 1.00 48.56 89 GLY A C 1
ATOM 699 O O . GLY A 1 89 ? -44.931 -8.004 22.539 1.00 48.56 89 GLY A O 1
ATOM 700 N N . VAL A 1 90 ? -43.292 -6.542 23.037 1.00 47.75 90 VAL A N 1
ATOM 701 C CA . VAL A 1 90 ? -44.133 -5.517 23.681 1.00 47.75 90 VAL A CA 1
ATOM 702 C C . VAL A 1 90 ? -45.052 -4.830 22.658 1.00 47.75 90 VAL A C 1
ATOM 704 O O . VAL A 1 90 ? -44.794 -3.728 22.165 1.00 47.75 90 VAL A O 1
ATOM 707 N N . ARG A 1 91 ? -46.178 -5.478 22.342 1.00 55.97 91 ARG A N 1
ATOM 708 C CA . ARG A 1 91 ? -47.245 -4.901 21.511 1.00 55.97 91 ARG A CA 1
ATOM 709 C C . ARG A 1 91 ? -47.870 -3.681 22.201 1.00 55.97 91 ARG A C 1
ATOM 711 O O . ARG A 1 91 ? -48.311 -3.750 23.344 1.00 55.97 91 ARG A O 1
ATOM 718 N N . ARG A 1 92 ? -47.963 -2.563 21.474 1.00 55.09 92 ARG A N 1
ATOM 719 C CA . ARG A 1 92 ? -48.669 -1.323 21.868 1.00 55.09 92 ARG A CA 1
ATOM 720 C C . ARG A 1 92 ? -49.850 -1.048 20.915 1.00 55.09 92 ARG A C 1
ATOM 722 O O . ARG A 1 92 ? -49.926 -1.684 19.867 1.00 55.09 92 ARG A O 1
ATOM 729 N N . ARG A 1 93 ? -50.635 0.014 21.215 1.00 43.34 93 ARG A N 1
ATOM 730 C CA . ARG A 1 93 ? -51.620 0.730 20.339 1.00 43.34 93 ARG A CA 1
ATOM 731 C C . ARG A 1 93 ? -53.065 0.127 20.369 1.00 43.34 93 ARG A C 1
ATOM 733 O O . ARG A 1 93 ? -53.188 -1.069 20.170 1.00 43.34 93 ARG A O 1
ATOM 740 N N . ILE A 1 94 ? -54.193 0.861 20.563 1.00 41.53 94 ILE A N 1
ATOM 741 C CA . ILE A 1 94 ? -54.445 2.290 20.934 1.00 41.53 94 ILE A CA 1
ATOM 742 C C . ILE A 1 94 ? -55.946 2.616 21.266 1.00 41.53 94 ILE A C 1
ATOM 744 O O . ILE A 1 94 ? -56.814 1.995 20.666 1.00 41.53 94 ILE A O 1
ATOM 748 N N . LYS A 1 95 ? -56.224 3.689 22.058 1.00 37.03 95 LYS A N 1
ATOM 749 C CA . LYS A 1 95 ? -57.486 4.520 22.147 1.00 37.03 95 LYS A CA 1
ATOM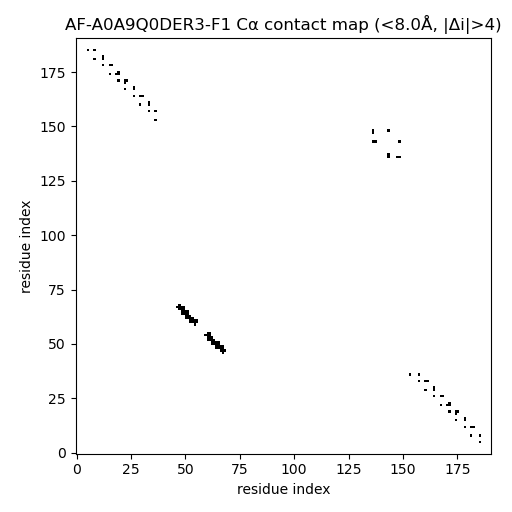 750 C C . LYS A 1 95 ? -58.818 3.874 22.665 1.00 37.03 95 LYS A C 1
ATOM 752 O O . LYS A 1 95 ? -58.901 2.655 22.686 1.00 37.03 95 LYS A O 1
ATOM 757 N N . PRO A 1 96 ? -59.915 4.648 22.943 1.00 46.09 96 PRO A N 1
ATOM 758 C CA . PRO A 1 96 ? -60.024 5.988 23.590 1.00 46.09 96 PRO A CA 1
ATOM 759 C C . PRO A 1 96 ? -61.248 6.219 24.551 1.00 46.09 96 PRO A C 1
ATOM 761 O O . PRO A 1 96 ? -62.315 5.645 24.360 1.00 46.09 96 PRO A O 1
ATOM 764 N N . SER A 1 97 ? -61.163 7.216 25.451 1.00 28.41 97 SER A N 1
ATOM 765 C CA . SER A 1 97 ? -62.295 7.953 26.091 1.00 28.41 97 SER A CA 1
ATOM 766 C C . SER A 1 97 ? -61.756 9.279 26.690 1.00 28.41 97 SER A C 1
ATOM 768 O O . SER A 1 97 ? -60.639 9.240 27.198 1.00 28.41 97 SER A O 1
ATOM 770 N N . LYS A 1 98 ? -62.333 10.495 26.583 1.00 29.58 98 LYS A N 1
ATOM 771 C CA . LYS A 1 98 ? -63.722 11.035 26.577 1.00 29.58 98 LYS A CA 1
ATOM 772 C C . LYS A 1 98 ? -64.272 11.293 28.005 1.00 29.58 98 LYS A C 1
ATOM 774 O O . LYS A 1 98 ? -64.280 10.341 28.776 1.00 29.58 98 LYS A O 1
ATOM 779 N N . ASP A 1 99 ? -64.777 12.479 28.405 1.00 29.47 99 ASP A N 1
ATOM 780 C CA . ASP A 1 99 ? -64.840 13.829 27.765 1.00 29.47 99 ASP A CA 1
ATOM 781 C C . ASP A 1 99 ? -63.653 14.750 28.221 1.00 29.47 99 ASP A C 1
ATOM 783 O O . ASP A 1 99 ? -62.533 14.305 27.988 1.00 29.47 99 ASP A O 1
ATOM 787 N N . THR A 1 100 ? -63.689 15.972 28.816 1.00 27.92 100 THR A N 1
ATOM 788 C CA . THR A 1 100 ? -64.750 16.919 29.288 1.00 27.92 100 THR A CA 1
ATOM 789 C C . THR A 1 100 ? -64.220 18.372 29.465 1.00 27.92 100 THR A C 1
ATOM 791 O O . THR A 1 100 ? -63.039 18.546 29.733 1.00 27.92 100 THR A O 1
ATOM 794 N N . SER A 1 101 ? -65.111 19.379 29.344 1.00 29.36 101 SER A N 1
ATOM 795 C CA . SER A 1 101 ? -65.083 20.784 29.864 1.00 29.36 101 SER A CA 1
ATOM 796 C C . SER A 1 101 ? -63.790 21.645 29.872 1.00 29.36 101 SER A C 1
ATOM 798 O O . SER A 1 101 ? -62.869 21.381 30.638 1.00 29.36 101 SER A O 1
ATOM 800 N N . GLY A 1 102 ? -63.821 22.783 29.154 1.00 22.33 102 GLY A N 1
ATOM 801 C CA . GLY A 1 102 ? -63.040 24.012 29.451 1.00 22.33 102 GLY A CA 1
ATOM 802 C C . GLY A 1 102 ? -63.855 25.013 30.305 1.00 22.33 102 GLY A C 1
ATOM 803 O O . GLY A 1 102 ? -64.753 24.541 31.008 1.00 22.33 102 GLY A O 1
ATOM 804 N N . PRO A 1 103 ? -63.661 26.355 30.224 1.00 38.69 103 PRO A N 1
ATOM 805 C CA . PRO A 1 103 ? -62.774 27.155 29.355 1.00 38.69 103 PRO A CA 1
ATOM 806 C C . PRO A 1 103 ? -61.701 27.947 30.153 1.00 38.69 103 PRO A C 1
ATOM 808 O O . PRO A 1 103 ? -61.514 27.669 31.330 1.00 38.69 103 PRO A O 1
ATOM 811 N N . GLU A 1 104 ? -61.007 28.898 29.505 1.00 28.66 104 GLU A N 1
ATOM 812 C CA . GLU A 1 104 ? -60.552 30.237 29.980 1.00 28.66 104 GLU A CA 1
ATOM 813 C C . GLU A 1 104 ? -59.783 30.924 28.810 1.00 28.66 104 GLU A C 1
ATOM 815 O O . GLU A 1 104 ? -59.600 30.302 27.758 1.00 28.66 104 GLU A O 1
ATOM 820 N N . GLU A 1 105 ? -59.409 32.209 28.916 1.00 24.02 105 GLU A N 1
ATOM 821 C CA . GLU A 1 105 ? -59.186 33.096 27.747 1.00 24.02 105 GLU A CA 1
ATOM 822 C C . GLU A 1 105 ? -57.829 33.863 27.722 1.00 24.02 105 GLU A C 1
ATOM 824 O O . GLU A 1 105 ? -57.027 33.803 28.647 1.00 24.02 105 GLU A O 1
ATOM 829 N N . CYS A 1 106 ? -57.642 34.660 26.658 1.00 25.02 106 CYS A N 1
ATOM 830 C CA . CYS A 1 106 ? -56.869 35.914 26.566 1.00 25.02 106 CYS A CA 1
ATOM 831 C C . CYS A 1 106 ? -55.367 35.952 26.158 1.00 25.02 106 CYS A C 1
ATOM 833 O O . CYS A 1 106 ? -54.460 35.809 26.965 1.00 25.02 106 CYS A O 1
ATOM 835 N N . VAL A 1 107 ? -55.175 36.423 24.909 1.00 26.59 107 VAL A N 1
ATOM 836 C CA . VAL A 1 107 ? -54.385 37.622 24.504 1.00 26.59 107 VAL A CA 1
ATOM 837 C C . VAL A 1 107 ? -52.836 37.611 24.515 1.00 26.59 107 VAL A C 1
ATOM 839 O O . VAL A 1 107 ? -52.183 37.449 25.537 1.00 26.59 107 VAL A O 1
ATOM 842 N N . GLY A 1 108 ? -52.277 38.022 23.360 1.00 26.56 108 GLY A N 1
ATOM 843 C CA . GLY A 1 108 ? -50.908 38.541 23.173 1.00 26.56 108 GLY A CA 1
ATOM 844 C C . GLY A 1 108 ? -49.944 37.568 22.469 1.00 26.56 108 GLY A C 1
ATOM 845 O O . GLY A 1 108 ? -49.711 36.476 22.961 1.00 26.56 108 GLY A O 1
ATOM 846 N N . GLY A 1 109 ? -49.320 37.882 21.328 1.00 27.52 109 GLY A N 1
ATOM 847 C CA . GLY A 1 109 ? -49.456 39.045 20.448 1.00 27.52 109 GLY A CA 1
ATOM 848 C C . GLY A 1 109 ? -48.508 38.962 19.233 1.00 27.52 109 GLY A C 1
ATOM 849 O O . GLY A 1 109 ? -47.445 38.355 19.310 1.00 27.52 109 GLY A O 1
ATOM 850 N N . SER A 1 110 ? -48.956 39.550 18.120 1.00 32.69 110 SER A N 1
ATOM 851 C CA . SER A 1 110 ? -48.231 40.255 17.040 1.00 32.69 110 SER A CA 1
ATOM 852 C C . SER A 1 110 ? -46.707 40.464 17.200 1.00 32.69 110 SER A C 1
ATOM 854 O O . SER A 1 110 ? -46.268 40.825 18.286 1.00 32.69 110 SER A O 1
ATOM 856 N N . THR A 1 111 ? -45.835 40.391 16.177 1.00 27.17 111 THR A N 1
ATOM 857 C CA . THR A 1 111 ? -45.927 40.163 14.699 1.00 27.17 111 THR A CA 1
ATOM 858 C C . THR A 1 111 ? -44.481 39.883 14.164 1.00 27.17 111 THR A C 1
ATOM 860 O O . THR A 1 111 ? -43.599 39.705 14.995 1.00 27.17 111 THR A O 1
ATOM 863 N N . GLU A 1 112 ? -44.063 39.770 12.886 1.00 28.81 112 GLU A N 1
ATOM 864 C CA . GLU A 1 112 ? -44.567 40.027 11.507 1.00 28.81 112 GLU A CA 1
ATOM 865 C C . GLU A 1 112 ? -44.110 38.893 10.525 1.00 28.81 112 GLU A C 1
ATOM 867 O O . GLU A 1 112 ? -43.560 37.872 10.936 1.00 28.81 112 GLU A O 1
ATOM 872 N N . LYS A 1 113 ? -44.277 39.093 9.204 1.00 35.00 113 LYS A N 1
ATOM 873 C CA . LYS A 1 113 ? -43.373 38.623 8.125 1.00 35.00 113 LYS A CA 1
ATOM 874 C C . LYS A 1 113 ? -43.012 39.829 7.237 1.00 35.00 113 LYS A C 1
ATOM 876 O O . LYS A 1 113 ? -43.872 40.692 7.078 1.00 35.00 113 LYS A O 1
ATOM 881 N N . PRO A 1 114 ? -41.854 39.840 6.548 1.00 34.72 114 PRO A N 1
ATOM 882 C CA . PRO A 1 114 ? -41.940 39.747 5.079 1.00 34.72 114 PRO A CA 1
ATOM 883 C C . PRO A 1 114 ? -40.830 38.905 4.398 1.00 34.72 114 PRO A C 1
ATOM 885 O O . PRO A 1 114 ? -40.070 38.191 5.044 1.00 34.72 114 PRO A O 1
ATOM 888 N N . SER A 1 115 ? -40.835 38.918 3.060 1.00 30.59 115 SER A N 1
ATOM 889 C CA . SER A 1 115 ? -40.198 37.944 2.154 1.00 30.59 115 SER A CA 1
ATOM 890 C C . SER A 1 115 ? -38.789 38.308 1.646 1.00 30.59 115 SER A C 1
ATOM 892 O O . SER A 1 115 ? -38.334 39.436 1.788 1.00 30.59 115 SER A O 1
ATOM 894 N N . LEU A 1 116 ? -38.175 37.316 0.981 1.00 38.56 116 LEU A N 1
ATOM 895 C CA . LEU A 1 116 ? -37.097 37.341 -0.027 1.00 38.56 116 LEU A CA 1
ATOM 896 C C . LEU A 1 116 ? -36.669 38.705 -0.615 1.00 38.56 116 LEU A C 1
ATOM 898 O O . LEU A 1 116 ? -37.521 39.474 -1.054 1.00 38.56 116 LEU A O 1
ATOM 902 N N . ASN A 1 117 ? -35.352 38.872 -0.838 1.00 29.94 117 ASN A N 1
ATOM 903 C CA . ASN A 1 117 ? -34.709 39.059 -2.165 1.00 29.94 117 ASN A CA 1
ATOM 904 C C . ASN A 1 117 ? -33.183 39.311 -2.025 1.00 29.94 117 ASN A C 1
ATOM 906 O O . ASN A 1 117 ? -32.752 39.783 -0.980 1.00 29.94 117 ASN A O 1
ATOM 910 N N . GLY A 1 118 ? -32.380 39.081 -3.084 1.00 26.44 118 GLY A N 1
ATOM 911 C CA . GLY A 1 118 ? -31.063 39.749 -3.243 1.00 26.44 118 GLY A CA 1
ATOM 912 C C . GLY A 1 118 ? -29.804 38.890 -3.495 1.00 26.44 118 GLY A C 1
ATOM 913 O O . GLY A 1 118 ? -29.081 38.564 -2.568 1.00 26.44 118 GLY A O 1
ATOM 914 N N . ALA A 1 119 ? -29.542 38.602 -4.773 1.00 29.27 119 ALA A N 1
ATOM 915 C CA . ALA A 1 119 ? -28.262 38.319 -5.457 1.00 29.27 119 ALA A CA 1
ATOM 916 C C . ALA A 1 119 ? -26.908 38.144 -4.695 1.00 29.27 119 ALA A C 1
ATOM 918 O O . ALA A 1 119 ? -26.374 39.077 -4.111 1.00 29.27 119 ALA A O 1
ATOM 919 N N . THR A 1 120 ? -26.276 36.990 -4.962 1.00 30.03 120 THR A N 1
ATOM 920 C CA . THR A 1 120 ? -24.904 36.825 -5.515 1.00 30.03 120 THR A CA 1
ATOM 921 C C . THR A 1 120 ? -23.676 37.481 -4.850 1.00 30.03 120 THR A C 1
ATOM 923 O O . THR A 1 120 ? -23.316 38.605 -5.178 1.00 30.03 120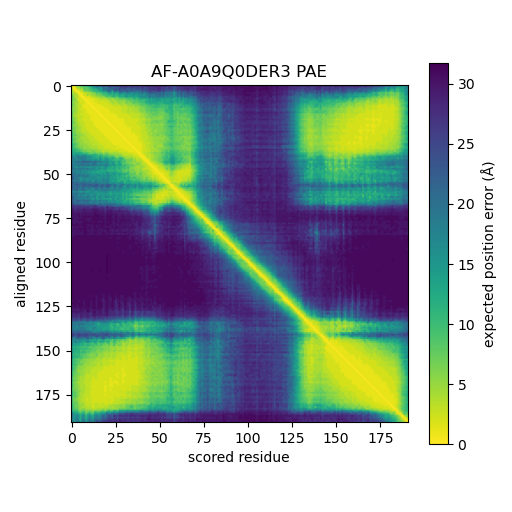 THR A O 1
ATOM 926 N N . GLU A 1 121 ? -22.866 36.650 -4.179 1.00 31.09 121 GLU A N 1
ATOM 927 C CA . GLU A 1 121 ? -21.403 36.585 -4.398 1.00 31.09 121 GLU A CA 1
ATOM 928 C C . GLU A 1 121 ? -20.904 35.123 -4.222 1.00 31.09 121 GLU A C 1
ATOM 930 O O . GLU A 1 121 ? -21.508 34.392 -3.429 1.00 31.09 121 GLU A O 1
ATOM 935 N N . PRO A 1 122 ? -19.871 34.638 -4.952 1.00 43.28 122 PRO A N 1
ATOM 936 C CA . PRO A 1 122 ? -19.478 33.226 -4.926 1.00 43.28 122 PRO A CA 1
ATOM 937 C C . PRO A 1 122 ? -18.187 32.946 -4.120 1.00 43.28 122 PRO A C 1
ATOM 939 O O . PRO A 1 122 ? -17.098 33.321 -4.556 1.00 43.28 122 PRO A O 1
ATOM 942 N N . PRO A 1 123 ? -18.242 32.184 -3.011 1.00 34.47 123 PRO A N 1
ATOM 943 C CA . PRO A 1 123 ? -17.052 31.566 -2.437 1.00 34.47 123 PRO A CA 1
ATOM 944 C C . PRO A 1 123 ? -16.701 30.293 -3.224 1.00 34.47 123 PRO A C 1
ATOM 946 O O . PRO A 1 123 ? -17.416 29.292 -3.168 1.00 34.47 123 PRO A O 1
ATOM 949 N N . SER A 1 124 ? -15.584 30.305 -3.953 1.00 50.16 124 SER A N 1
ATOM 950 C CA . SER A 1 124 ? -15.064 29.116 -4.637 1.00 50.16 124 SER A CA 1
ATOM 951 C C . SER A 1 124 ? -14.493 28.120 -3.622 1.00 50.16 124 SER A C 1
ATOM 953 O O . SER A 1 124 ? -13.331 28.227 -3.227 1.00 50.16 124 SER A O 1
ATOM 955 N N . VAL A 1 125 ? -15.304 27.151 -3.196 1.00 33.78 125 VAL A N 1
ATOM 956 C CA . VAL A 1 125 ? -14.871 26.068 -2.303 1.00 33.78 125 VAL A CA 1
ATOM 957 C C . VAL A 1 125 ? -14.898 24.747 -3.060 1.00 33.78 125 VAL A C 1
ATOM 959 O O . VAL A 1 125 ? -15.967 24.253 -3.413 1.00 33.78 125 VAL A O 1
ATOM 962 N N . SER A 1 126 ? -13.722 24.156 -3.268 1.00 46.44 126 SER A N 1
ATOM 963 C CA . SER A 1 126 ? -13.563 22.803 -3.810 1.00 46.44 126 SER A CA 1
ATOM 964 C C . SER A 1 126 ? -13.991 21.759 -2.775 1.00 46.44 126 SER A C 1
ATOM 966 O O . SER A 1 126 ? -13.154 21.101 -2.160 1.00 46.44 126 SER A O 1
ATOM 968 N N . GLN A 1 127 ? -15.297 21.635 -2.537 1.00 34.66 127 GLN A N 1
ATOM 969 C CA . GLN A 1 127 ? -15.841 20.553 -1.722 1.00 34.66 127 GLN A CA 1
ATOM 970 C C . GLN A 1 127 ? -15.864 19.274 -2.558 1.00 34.66 127 GLN A C 1
ATOM 972 O O . GLN A 1 127 ? -16.612 19.168 -3.527 1.00 34.66 127 GLN A O 1
ATOM 977 N N . SER A 1 128 ? -15.048 18.298 -2.167 1.00 44.91 128 SER A N 1
ATOM 978 C CA . SER A 1 128 ? -15.349 16.899 -2.451 1.00 44.91 128 SER A CA 1
ATOM 979 C C . SER A 1 128 ? -16.701 16.565 -1.816 1.00 44.91 128 SER A C 1
ATOM 981 O O . SER A 1 128 ? -16.937 16.912 -0.656 1.00 44.91 128 SER A O 1
ATOM 983 N N . ASP A 1 129 ? -17.599 15.932 -2.578 1.00 36.22 129 ASP A N 1
ATOM 984 C CA . ASP A 1 129 ? -18.962 15.651 -2.120 1.00 36.22 129 ASP A CA 1
ATOM 985 C C . ASP A 1 129 ? -18.954 14.898 -0.776 1.00 36.22 129 ASP A C 1
ATOM 987 O O . ASP A 1 129 ? -18.386 13.801 -0.689 1.00 36.22 129 ASP A O 1
ATOM 991 N N . PRO A 1 130 ? -19.590 15.434 0.285 1.00 51.09 130 PRO A N 1
ATOM 992 C CA . PRO A 1 130 ? -19.712 14.716 1.542 1.00 51.09 130 PRO A CA 1
ATOM 993 C C . PRO A 1 130 ? -20.606 13.492 1.321 1.00 51.09 130 PRO A C 1
ATOM 995 O O . PRO A 1 130 ? -21.811 13.619 1.104 1.00 51.09 130 PRO A O 1
ATOM 998 N N . SER A 1 131 ? -19.997 12.302 1.364 1.00 55.88 131 SER A N 1
ATOM 999 C CA . SER A 1 131 ? -20.636 11.016 1.054 1.00 55.88 131 SER A CA 1
ATOM 1000 C C . SER A 1 131 ? -22.049 10.900 1.662 1.00 55.88 131 SER A C 1
ATOM 1002 O O . SER A 1 131 ? -22.165 11.058 2.881 1.00 55.88 131 SER A O 1
ATOM 1004 N N . PRO A 1 132 ? -23.110 10.555 0.896 1.00 64.81 132 PRO A N 1
ATOM 1005 C CA . PRO A 1 132 ? -24.505 10.566 1.377 1.00 64.81 132 PRO A CA 1
ATOM 1006 C C . PRO A 1 132 ? -24.865 9.591 2.516 1.00 64.81 132 PRO A C 1
ATOM 1008 O O . PRO A 1 132 ? -26.043 9.429 2.841 1.00 64.81 132 PRO A O 1
ATOM 1011 N N . HIS A 1 133 ? -23.895 8.894 3.105 1.00 66.19 133 HIS A N 1
ATOM 1012 C CA . HIS A 1 133 ? -24.101 8.000 4.238 1.00 66.19 133 HIS A CA 1
ATOM 1013 C C . HIS A 1 133 ? -23.702 8.689 5.551 1.00 66.19 133 HIS A C 1
ATOM 1015 O O . HIS A 1 133 ? -22.572 9.166 5.671 1.00 66.19 133 HIS A O 1
ATOM 1021 N N . PRO A 1 134 ? -24.607 8.757 6.548 1.00 75.62 134 PRO A N 1
ATOM 1022 C CA . PRO A 1 134 ? -24.299 9.370 7.832 1.00 75.62 134 PRO A CA 1
ATOM 1023 C C . PRO A 1 134 ? -23.214 8.570 8.559 1.00 75.62 134 PRO A C 1
ATOM 1025 O O . PRO A 1 134 ? -23.257 7.341 8.576 1.00 75.62 134 PRO A O 1
ATOM 1028 N N . ASP A 1 135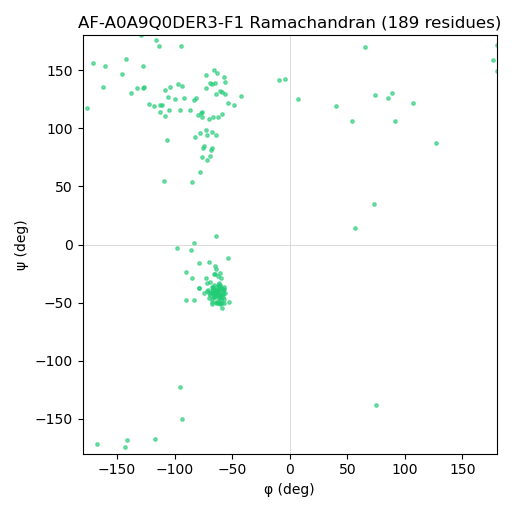 ? -22.274 9.278 9.192 1.00 82.69 135 ASP A N 1
ATOM 1029 C CA . ASP A 1 135 ? -21.185 8.683 9.977 1.00 82.69 135 ASP A CA 1
ATOM 1030 C C . ASP A 1 135 ? -21.716 7.608 10.951 1.00 82.69 135 ASP A C 1
ATOM 1032 O O . ASP A 1 135 ? -22.531 7.940 11.822 1.00 82.69 135 ASP A O 1
ATOM 1036 N N . PRO A 1 136 ? -21.267 6.339 10.845 1.00 83.94 136 PRO A N 1
ATOM 1037 C CA . PRO A 1 136 ? -21.830 5.233 11.616 1.00 83.94 136 PRO A CA 1
ATOM 1038 C C . PRO A 1 136 ? -21.611 5.370 13.126 1.00 83.94 136 PRO A C 1
ATOM 1040 O O . PRO A 1 136 ? -22.360 4.788 13.909 1.00 83.94 136 PRO A O 1
ATOM 1043 N N . LEU A 1 137 ? -20.660 6.197 13.579 1.00 83.38 137 LEU A N 1
ATOM 1044 C CA . LEU A 1 137 ? -20.531 6.501 15.007 1.00 83.38 137 LEU A CA 1
ATOM 1045 C C . LEU A 1 137 ? -21.752 7.253 15.554 1.00 83.38 137 LEU A C 1
ATOM 1047 O O . LEU A 1 137 ? -22.072 7.123 16.733 1.00 83.38 137 LEU A O 1
ATOM 1051 N N . ARG A 1 138 ? -22.499 7.982 14.714 1.00 82.38 138 ARG A N 1
ATOM 1052 C CA . ARG A 1 138 ? -23.736 8.664 15.126 1.00 82.38 138 ARG A CA 1
ATOM 1053 C C . ARG A 1 138 ? -24.887 7.698 15.420 1.00 82.38 138 ARG A C 1
ATOM 1055 O O . ARG A 1 138 ? -25.839 8.110 16.079 1.00 82.38 138 ARG A O 1
ATOM 1062 N N . TRP A 1 139 ? -24.796 6.429 15.010 1.00 84.12 139 TRP A N 1
ATOM 1063 C CA . TRP A 1 139 ? -25.760 5.388 15.395 1.00 84.12 139 TRP A CA 1
ATOM 1064 C C . TRP A 1 139 ? -25.711 5.075 16.902 1.00 84.12 139 TRP A C 1
ATOM 1066 O O . TRP A 1 139 ? -26.724 4.689 17.475 1.00 84.12 139 TRP A O 1
ATOM 1076 N N . PHE A 1 140 ? -24.575 5.326 17.565 1.00 79.38 140 PHE A N 1
ATOM 1077 C CA . PHE A 1 140 ? -24.400 5.165 19.017 1.00 79.38 140 PHE A CA 1
ATOM 1078 C C . PHE A 1 140 ? -24.895 6.382 19.833 1.00 79.38 140 PHE A C 1
ATOM 1080 O O . PHE A 1 140 ? -24.805 6.397 21.060 1.00 79.38 140 PHE A O 1
ATOM 1087 N N . GLY A 1 141 ? -25.442 7.412 19.178 1.00 78.88 141 GLY A N 1
ATOM 1088 C CA . GLY A 1 141 ? -26.039 8.569 19.844 1.00 78.88 141 GLY A CA 1
ATOM 1089 C C . GLY A 1 141 ? -25.019 9.547 20.443 1.00 78.88 141 GLY A C 1
ATOM 1090 O O . GLY A 1 141 ? -24.042 9.924 19.797 1.00 78.88 141 GLY A O 1
ATOM 1091 N N . ILE A 1 142 ? -25.302 10.038 21.655 1.00 72.44 142 ILE A N 1
ATOM 1092 C CA . ILE A 1 142 ? -24.592 11.183 22.258 1.00 72.44 142 ILE A CA 1
ATOM 1093 C C . ILE A 1 142 ? -23.227 10.771 22.842 1.00 72.44 142 ILE A C 1
ATOM 1095 O O . ILE A 1 142 ? -22.256 11.516 22.705 1.00 72.44 142 ILE A O 1
ATOM 1099 N N . LEU A 1 143 ? -23.123 9.581 23.448 1.00 79.50 143 LEU A N 1
ATOM 1100 C CA . LEU A 1 143 ? -21.867 9.036 23.980 1.00 79.50 143 LEU A CA 1
ATOM 1101 C C . LEU A 1 143 ? -21.339 7.909 23.085 1.00 79.50 143 LEU A C 1
ATOM 1103 O O . LEU A 1 143 ? -21.601 6.732 23.308 1.00 79.50 143 LEU A O 1
ATOM 1107 N N . VAL A 1 144 ? -20.520 8.286 22.105 1.00 84.88 144 VAL A N 1
ATOM 1108 C CA . VAL A 1 144 ? -19.612 7.350 21.427 1.00 84.88 144 VAL A CA 1
ATOM 1109 C C . VAL A 1 144 ? -18.344 7.215 22.283 1.00 84.88 144 VAL A C 1
ATOM 1111 O O . VAL A 1 144 ? -17.721 8.249 22.553 1.00 84.88 144 VAL A O 1
ATOM 1114 N N . PRO A 1 145 ? -17.927 6.003 22.698 1.00 87.88 145 PRO A N 1
ATOM 1115 C CA . PRO A 1 145 ? -16.669 5.800 23.416 1.00 87.88 145 PRO A CA 1
ATOM 1116 C C . PRO A 1 145 ? -15.469 6.344 22.634 1.00 87.88 145 PRO A C 1
ATOM 1118 O O . PRO A 1 145 ? -15.393 6.177 21.415 1.00 87.88 145 PRO A O 1
ATOM 1121 N N . GLN A 1 146 ? -14.510 6.971 23.323 1.00 85.12 146 GLN A N 1
ATOM 1122 C CA . GLN A 1 146 ? -13.339 7.571 22.663 1.00 85.12 146 GLN A CA 1
ATOM 1123 C C . GLN A 1 146 ? -12.485 6.524 21.934 1.00 85.12 146 GLN A C 1
ATOM 1125 O O . GLN A 1 146 ? -12.033 6.780 20.822 1.00 85.12 146 GLN A O 1
ATOM 1130 N N . THR A 1 147 ? -12.368 5.317 22.493 1.00 87.44 147 THR A N 1
ATOM 1131 C CA . THR A 1 147 ? -11.735 4.157 21.843 1.00 87.44 147 THR A CA 1
ATOM 1132 C C . THR A 1 147 ? -12.379 3.823 20.497 1.00 87.44 147 THR A C 1
ATOM 1134 O O . THR A 1 147 ? -11.673 3.599 19.521 1.00 87.44 147 THR A O 1
ATOM 1137 N N . LEU A 1 148 ? -13.713 3.869 20.396 1.00 85.69 148 LEU A N 1
ATOM 1138 C CA . LEU A 1 148 ? -14.432 3.601 19.147 1.00 85.69 148 LEU A CA 1
ATOM 1139 C C . LEU A 1 148 ? -14.257 4.737 18.122 1.00 85.69 148 LEU A C 1
ATOM 1141 O O . LEU A 1 148 ? -14.180 4.472 16.923 1.00 85.69 148 LEU A O 1
ATOM 1145 N N . ARG A 1 149 ? -14.134 5.995 18.578 1.00 87.12 149 ARG A N 1
ATOM 1146 C CA . ARG A 1 149 ? -13.766 7.127 17.707 1.00 87.12 149 ARG A CA 1
ATOM 1147 C C . ARG A 1 149 ? -12.351 6.957 17.147 1.00 87.12 149 ARG A C 1
ATOM 1149 O O . ARG A 1 149 ? -12.173 7.045 15.935 1.00 87.12 149 ARG A O 1
ATOM 1156 N N . GLN A 1 150 ? -11.385 6.661 18.016 1.00 87.88 150 GLN A N 1
ATOM 1157 C CA . GLN A 1 150 ? -9.979 6.444 17.665 1.00 87.88 150 GLN A CA 1
ATOM 1158 C C . GLN A 1 150 ? -9.799 5.247 16.719 1.00 87.88 150 GLN A C 1
ATOM 1160 O O . GLN A 1 150 ? -9.104 5.359 15.708 1.00 87.88 150 GLN A O 1
ATOM 1165 N N . ALA A 1 151 ? -10.475 4.128 16.997 1.00 86.44 151 ALA A N 1
ATOM 1166 C CA . ALA A 1 151 ? -10.481 2.953 16.133 1.00 86.44 151 ALA A CA 1
ATOM 1167 C C . ALA A 1 151 ? -11.050 3.275 14.743 1.00 86.44 151 ALA A C 1
ATOM 1169 O O . ALA A 1 151 ? -10.459 2.877 13.743 1.00 86.44 151 ALA A O 1
ATOM 1170 N N . GLN A 1 152 ? -12.139 4.053 14.649 1.00 89.00 152 GLN A N 1
ATOM 1171 C CA . GLN A 1 152 ? -12.675 4.464 13.348 1.00 89.00 152 GLN A CA 1
ATOM 1172 C C . GLN A 1 152 ? -11.691 5.359 12.576 1.00 89.00 152 GLN A C 1
ATOM 1174 O O . GLN A 1 152 ? -11.517 5.159 11.376 1.00 89.00 152 GLN A O 1
ATOM 1179 N N . SER A 1 153 ? -11.037 6.329 13.229 1.00 88.25 153 SER A N 1
ATOM 1180 C CA . SER A 1 153 ? -10.057 7.193 12.555 1.00 88.25 153 SER A CA 1
ATOM 1181 C C . SER A 1 153 ? -8.809 6.428 12.104 1.00 88.25 153 SER A C 1
ATOM 1183 O O . SER A 1 153 ? -8.365 6.622 10.976 1.00 88.25 153 SER A O 1
ATOM 1185 N N . SER A 1 154 ? -8.297 5.510 12.932 1.00 89.69 154 SER A N 1
ATOM 1186 C CA . SER A 1 154 ? -7.157 4.654 12.578 1.00 89.69 154 SER A CA 1
ATOM 1187 C C . SER A 1 154 ? -7.504 3.698 11.432 1.00 89.69 154 SER A C 1
ATOM 1189 O O . SER A 1 154 ? -6.772 3.605 10.451 1.00 89.69 154 SER A O 1
ATOM 1191 N N . PHE A 1 155 ? -8.676 3.054 11.479 1.00 89.50 155 PHE A N 1
ATOM 1192 C CA . PHE A 1 155 ? -9.113 2.153 10.412 1.00 89.50 155 PHE A CA 1
ATOM 1193 C C . PHE A 1 155 ? -9.287 2.877 9.068 1.00 89.50 155 PHE A C 1
ATOM 1195 O O . PHE A 1 155 ? -8.881 2.340 8.040 1.00 89.50 155 PHE A O 1
ATOM 1202 N N . ARG A 1 156 ? -9.810 4.116 9.057 1.00 91.06 156 ARG A N 1
ATOM 1203 C CA . ARG A 1 156 ? -9.833 4.957 7.842 1.00 91.06 156 ARG A CA 1
ATOM 1204 C C . ARG A 1 156 ? -8.419 5.160 7.284 1.00 91.06 156 ARG A C 1
ATOM 1206 O O . ARG A 1 156 ? -8.205 4.885 6.109 1.00 91.06 156 ARG A O 1
ATOM 1213 N N . GLN A 1 157 ? -7.466 5.561 8.130 1.00 93.50 157 GLN A N 1
ATOM 1214 C CA . GLN A 1 157 ? -6.069 5.792 7.739 1.00 93.50 157 GLN A CA 1
ATOM 1215 C C . GLN A 1 157 ? -5.394 4.523 7.187 1.00 93.50 157 GLN A C 1
ATOM 1217 O O . GLN A 1 157 ? -4.711 4.585 6.169 1.00 93.50 157 GLN A O 1
ATOM 1222 N N . VAL A 1 158 ? -5.607 3.363 7.817 1.00 94.00 158 VAL A N 1
ATOM 1223 C CA . VAL A 1 158 ? -5.053 2.078 7.354 1.00 94.00 158 VAL A CA 1
ATOM 1224 C C . VAL A 1 158 ? -5.658 1.656 6.010 1.00 94.00 158 VAL A C 1
ATOM 1226 O O . VAL A 1 158 ? -4.929 1.170 5.147 1.00 94.00 158 VAL A O 1
ATOM 1229 N N . ILE A 1 159 ? -6.961 1.863 5.790 1.00 94.06 159 ILE A N 1
ATOM 1230 C CA . ILE A 1 159 ? -7.625 1.561 4.509 1.00 94.06 159 ILE A CA 1
ATOM 1231 C C . ILE A 1 159 ? -7.155 2.502 3.390 1.00 94.06 159 ILE A C 1
ATOM 1233 O O . ILE A 1 159 ? -6.888 2.040 2.281 1.00 94.06 159 ILE A O 1
ATOM 1237 N N . GLU A 1 160 ? -7.004 3.795 3.676 1.00 95.62 160 GLU A N 1
ATOM 1238 C CA . GLU A 1 160 ? -6.488 4.794 2.732 1.00 95.62 160 GLU A CA 1
ATOM 1239 C C . GLU A 1 160 ? -5.042 4.469 2.318 1.00 95.62 160 GLU A C 1
ATOM 1241 O O . GLU A 1 160 ? -4.761 4.292 1.131 1.00 95.62 160 GLU A O 1
ATOM 1246 N N . LEU A 1 161 ? -4.159 4.228 3.293 1.00 96.50 161 LEU A N 1
ATOM 1247 C CA . LEU A 1 161 ? -2.776 3.794 3.065 1.00 96.50 161 LEU A CA 1
ATOM 1248 C C . LEU A 1 161 ? -2.695 2.451 2.312 1.00 96.50 161 LEU A C 1
ATOM 1250 O O . LEU A 1 161 ? -1.819 2.263 1.468 1.00 96.50 161 LEU A O 1
ATOM 1254 N N . SER A 1 162 ? -3.633 1.529 2.558 1.00 96.50 162 SER A N 1
ATOM 1255 C CA . SER A 1 162 ? -3.728 0.262 1.817 1.00 96.50 162 SER A CA 1
ATOM 1256 C C . SER A 1 162 ? -4.097 0.473 0.344 1.00 96.50 162 SER A C 1
ATOM 1258 O O . SER A 1 162 ? -3.578 -0.235 -0.518 1.00 96.50 162 SER A O 1
ATOM 1260 N N . ALA A 1 163 ? -4.955 1.450 0.030 1.00 97.31 163 ALA A N 1
ATOM 1261 C CA . ALA A 1 163 ? -5.313 1.793 -1.347 1.00 97.31 163 ALA A CA 1
ATOM 1262 C C . ALA A 1 163 ? -4.153 2.485 -2.090 1.00 97.31 163 ALA A C 1
ATOM 1264 O O . ALA A 1 163 ? -3.881 2.161 -3.251 1.00 97.31 163 ALA A O 1
ATOM 1265 N N . GLU A 1 164 ? -3.412 3.370 -1.415 1.00 97.25 164 GLU A N 1
ATOM 1266 C CA . GLU A 1 164 ? -2.159 3.929 -1.938 1.00 97.25 164 GLU A CA 1
ATOM 1267 C C . GLU A 1 164 ? -1.128 2.824 -2.214 1.00 97.25 164 GLU A C 1
ATOM 1269 O O . GLU A 1 164 ? -0.558 2.763 -3.304 1.00 97.25 164 GLU A O 1
ATOM 1274 N N . MET A 1 165 ? -0.921 1.908 -1.261 1.00 97.62 165 MET A N 1
ATOM 1275 C CA . MET A 1 165 ? -0.005 0.776 -1.418 1.00 97.62 165 MET A CA 1
ATOM 1276 C C . MET A 1 165 ? -0.419 -0.151 -2.561 1.00 97.62 165 MET A C 1
ATOM 1278 O O . MET A 1 165 ? 0.434 -0.518 -3.363 1.00 97.62 165 MET A O 1
ATOM 1282 N N . ALA A 1 166 ? -1.705 -0.483 -2.702 1.00 97.62 166 ALA A N 1
ATOM 1283 C CA . ALA A 1 166 ? -2.199 -1.280 -3.826 1.00 97.62 166 ALA A CA 1
ATOM 1284 C C . ALA A 1 166 ? -1.951 -0.584 -5.178 1.00 97.62 166 ALA A C 1
ATOM 1286 O O . ALA A 1 166 ? -1.553 -1.231 -6.149 1.00 97.62 166 ALA A O 1
ATOM 1287 N N . THR A 1 167 ? -2.109 0.743 -5.226 1.00 97.81 167 THR A N 1
ATOM 1288 C CA . THR A 1 167 ? -1.826 1.563 -6.416 1.00 97.81 167 THR A CA 1
ATOM 1289 C C . THR A 1 167 ? -0.331 1.557 -6.756 1.00 97.81 167 THR A C 1
ATOM 1291 O O . THR A 1 167 ? 0.034 1.334 -7.911 1.00 97.81 167 THR A O 1
ATOM 1294 N N . LEU A 1 168 ? 0.550 1.706 -5.760 1.00 97.38 168 LEU A N 1
ATOM 1295 C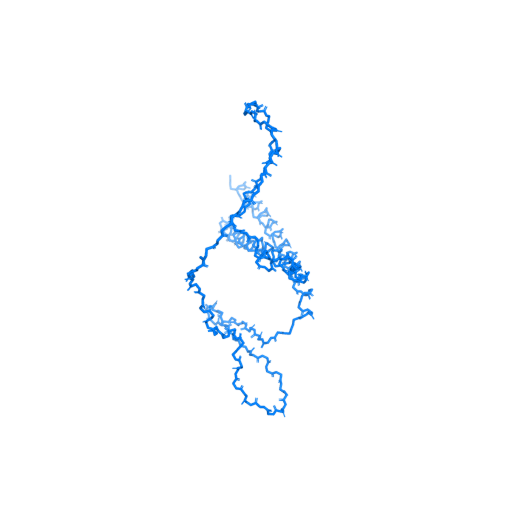 CA . LEU A 1 168 ? 1.999 1.577 -5.948 1.00 97.38 168 LEU A CA 1
ATOM 1296 C C . LEU A 1 168 ? 2.408 0.157 -6.353 1.00 97.38 168 LEU A C 1
ATOM 1298 O O . LEU A 1 168 ? 3.255 0.001 -7.222 1.00 97.38 168 LEU A O 1
ATOM 1302 N N . GLN A 1 169 ? 1.792 -0.886 -5.794 1.00 97.69 169 GLN A N 1
ATOM 1303 C CA . GLN A 1 169 ? 2.054 -2.268 -6.207 1.00 97.69 169 GLN A CA 1
ATOM 1304 C C . GLN A 1 169 ? 1.670 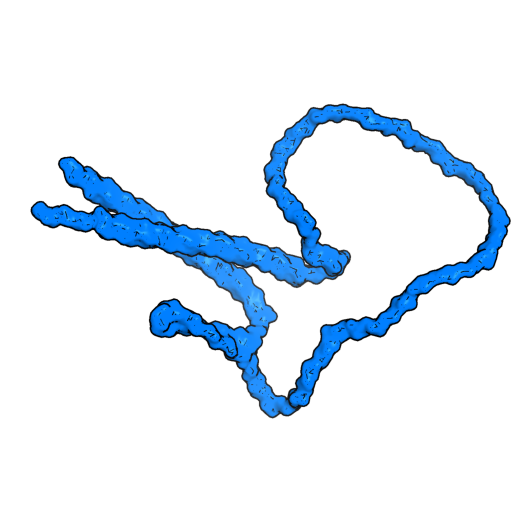-2.499 -7.674 1.00 97.69 169 GLN A C 1
ATOM 1306 O O . GLN A 1 169 ? 2.429 -3.140 -8.398 1.00 97.69 169 GLN A O 1
ATOM 1311 N N . ALA A 1 170 ? 0.551 -1.939 -8.143 1.00 97.50 170 ALA A N 1
ATOM 1312 C CA . ALA A 1 170 ? 0.187 -1.973 -9.559 1.00 97.50 170 ALA A CA 1
ATOM 1313 C C . ALA A 1 170 ? 1.190 -1.198 -10.439 1.00 97.50 170 ALA A C 1
ATOM 1315 O O . ALA A 1 170 ? 1.576 -1.691 -11.500 1.00 97.50 170 ALA A O 1
ATOM 1316 N N . ALA A 1 171 ? 1.669 -0.032 -9.985 1.00 97.00 171 ALA A N 1
ATOM 1317 C CA . ALA A 1 171 ? 2.701 0.740 -10.681 1.00 97.00 171 ALA A CA 1
ATOM 1318 C C . ALA A 1 171 ? 4.029 -0.035 -10.791 1.00 97.00 171 ALA A C 1
ATOM 1320 O O . ALA A 1 171 ? 4.530 -0.201 -11.900 1.00 97.00 171 ALA A O 1
ATOM 1321 N N . VAL A 1 172 ? 4.523 -0.597 -9.680 1.00 97.50 172 VAL A N 1
ATOM 1322 C CA . VAL A 1 172 ? 5.734 -1.439 -9.592 1.00 97.50 172 VAL A CA 1
ATOM 1323 C C . VAL A 1 172 ? 5.642 -2.668 -10.500 1.00 97.50 172 VAL A C 1
ATOM 1325 O O . VAL A 1 172 ? 6.630 -3.057 -11.120 1.00 97.50 172 VAL A O 1
ATOM 1328 N N . LEU A 1 173 ? 4.472 -3.309 -10.604 1.00 96.69 173 LEU A N 1
ATOM 1329 C CA . LEU A 1 173 ? 4.277 -4.439 -11.519 1.00 96.69 173 LEU A CA 1
ATOM 1330 C C . LEU A 1 173 ? 4.361 -3.998 -12.990 1.00 96.69 173 LEU A C 1
ATOM 1332 O O . LEU A 1 173 ? 5.018 -4.674 -13.784 1.00 96.69 173 LEU A O 1
ATOM 1336 N N . ASN A 1 174 ? 3.759 -2.854 -13.325 1.00 96.38 174 ASN A N 1
ATOM 1337 C CA . ASN A 1 174 ? 3.736 -2.285 -14.672 1.00 96.38 174 ASN A CA 1
ATOM 1338 C C . ASN A 1 174 ? 5.133 -1.812 -15.122 1.00 96.38 174 ASN A C 1
ATOM 1340 O O . ASN A 1 174 ? 5.613 -2.249 -16.165 1.00 96.38 174 ASN A O 1
ATOM 1344 N N . THR A 1 175 ? 5.843 -1.009 -14.321 1.00 95.12 175 THR A N 1
ATOM 1345 C CA . THR A 1 175 ? 7.215 -0.554 -14.634 1.00 95.12 175 THR A CA 1
ATOM 1346 C C . THR A 1 175 ? 8.192 -1.723 -14.753 1.00 95.12 175 THR A C 1
ATOM 1348 O O . THR A 1 175 ? 8.987 -1.767 -15.689 1.00 95.12 175 THR A O 1
ATOM 1351 N N . ARG A 1 176 ? 8.069 -2.751 -13.901 1.00 95.19 176 ARG A N 1
ATOM 1352 C CA . ARG A 1 176 ? 8.820 -4.015 -14.022 1.00 95.19 176 ARG A CA 1
ATOM 1353 C C . ARG A 1 176 ? 8.548 -4.755 -15.335 1.00 95.19 176 ARG A C 1
ATOM 1355 O O . ARG A 1 176 ? 9.440 -5.425 -15.852 1.00 95.19 176 ARG A O 1
ATOM 1362 N N . GLU A 1 177 ? 7.325 -4.708 -15.854 1.00 94.62 177 GLU A N 1
ATOM 1363 C CA . GLU A 1 177 ? 6.954 -5.359 -17.117 1.00 94.62 177 GLU A CA 1
ATOM 1364 C C . GLU A 1 177 ? 7.393 -4.552 -18.339 1.00 94.62 177 GLU A C 1
ATOM 1366 O O . GLU A 1 177 ? 7.909 -5.142 -19.289 1.00 94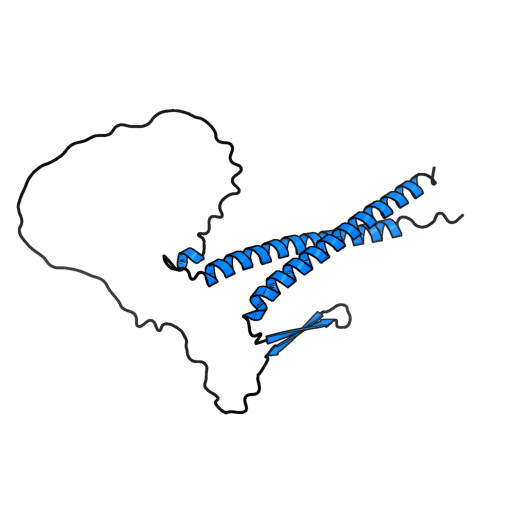.62 177 GLU A O 1
ATOM 1371 N N . GLN A 1 178 ? 7.312 -3.222 -18.268 1.00 92.06 178 GLN A N 1
ATOM 1372 C CA . GLN A 1 178 ? 7.885 -2.306 -19.256 1.00 92.06 178 GLN A CA 1
ATOM 1373 C C . GLN A 1 178 ? 9.409 -2.485 -19.346 1.00 92.06 178 GLN A C 1
ATOM 1375 O O . GLN A 1 178 ? 9.914 -2.792 -20.424 1.00 92.06 178 GLN A O 1
ATOM 1380 N N . LEU A 1 179 ? 10.123 -2.471 -18.213 1.00 92.25 179 LEU A N 1
ATOM 1381 C CA . LEU A 1 179 ? 11.571 -2.701 -18.148 1.00 92.25 179 LEU A CA 1
ATOM 1382 C C . LEU A 1 179 ? 11.951 -4.065 -18.754 1.00 92.25 179 LEU A C 1
ATOM 1384 O O . LEU A 1 179 ? 12.817 -4.152 -19.625 1.00 92.25 179 LEU A O 1
ATOM 1388 N N . LYS A 1 180 ? 11.232 -5.137 -18.383 1.00 91.62 180 LYS A N 1
ATOM 1389 C CA . LYS A 1 180 ? 11.382 -6.479 -18.985 1.00 91.62 180 LYS A CA 1
ATOM 1390 C C . LYS A 1 180 ? 11.088 -6.517 -20.487 1.00 91.62 180 LYS A C 1
ATOM 1392 O O . LYS A 1 180 ? 11.555 -7.442 -21.153 1.00 91.62 180 LYS A O 1
ATOM 1397 N N . HIS A 1 181 ? 10.290 -5.595 -21.020 1.00 90.06 181 HIS A N 1
ATOM 1398 C CA . HIS A 1 181 ? 10.002 -5.497 -22.448 1.00 90.06 181 HIS A CA 1
ATOM 1399 C C . HIS A 1 181 ? 11.103 -4.720 -23.176 1.00 90.06 181 HIS A C 1
ATOM 1401 O O . HIS A 1 181 ? 11.654 -5.238 -24.145 1.00 90.06 181 HIS A O 1
ATOM 1407 N N . CYS A 1 182 ? 11.509 -3.557 -22.661 1.00 86.50 182 CYS A N 1
ATOM 1408 C CA . CYS A 1 182 ? 12.609 -2.750 -23.190 1.00 86.50 182 CYS A CA 1
ATOM 1409 C C . CYS A 1 182 ? 13.930 -3.536 -23.231 1.00 86.50 182 CYS A C 1
ATOM 1411 O O . CYS A 1 182 ? 14.573 -3.586 -24.276 1.00 86.50 182 CYS A O 1
ATOM 1413 N N . MET A 1 183 ? 14.274 -4.270 -22.165 1.00 86.12 183 MET A N 1
ATOM 1414 C CA . MET A 1 183 ? 15.454 -5.152 -22.142 1.00 86.12 183 MET A CA 1
ATOM 1415 C C . MET A 1 183 ? 15.397 -6.291 -23.179 1.00 86.12 183 MET A C 1
ATOM 1417 O O . MET A 1 183 ? 16.440 -6.760 -23.623 1.00 86.12 183 MET A O 1
ATOM 1421 N N . LYS A 1 184 ? 14.203 -6.748 -23.589 1.00 85.75 184 LYS A N 1
ATOM 1422 C CA . LYS A 1 184 ? 14.033 -7.758 -24.657 1.00 85.75 184 LYS A CA 1
ATOM 1423 C C . LYS A 1 184 ? 14.019 -7.152 -26.062 1.00 85.75 184 LYS A C 1
ATOM 1425 O O . LYS A 1 184 ? 14.383 -7.835 -27.012 1.00 85.75 184 LYS A O 1
ATOM 1430 N N . LEU A 1 185 ? 13.568 -5.904 -26.194 1.00 80.12 185 LEU A N 1
ATOM 1431 C CA . LEU A 1 185 ? 13.542 -5.147 -27.450 1.00 80.12 185 LEU A CA 1
ATOM 1432 C C . LEU A 1 185 ? 14.860 -4.425 -27.756 1.00 80.12 185 LEU A C 1
ATOM 1434 O O . LEU A 1 185 ? 15.002 -3.877 -28.847 1.00 80.12 185 LEU A O 1
ATOM 1438 N N . CYS A 1 186 ? 15.827 -4.470 -26.838 1.00 68.62 186 CYS A N 1
ATOM 1439 C CA . CYS A 1 186 ? 17.194 -4.002 -27.039 1.00 68.62 186 CYS A CA 1
ATOM 1440 C C . CYS A 1 186 ? 18.206 -5.174 -27.107 1.00 68.62 186 CYS A C 1
ATOM 1442 O O . CYS A 1 186 ? 19.163 -5.189 -26.328 1.00 68.62 186 CYS A O 1
ATOM 1444 N N . PRO A 1 187 ? 18.027 -6.182 -27.995 1.00 61.59 187 PRO A N 1
ATOM 1445 C CA . PRO A 1 187 ? 19.086 -7.149 -28.250 1.00 61.59 187 PRO A CA 1
ATOM 1446 C C . PRO A 1 187 ? 20.291 -6.422 -28.858 1.00 61.59 187 PRO A C 1
ATOM 1448 O O . PRO A 1 187 ? 20.142 -5.440 -29.587 1.00 61.59 187 PRO A O 1
ATOM 1451 N N . LEU A 1 188 ? 21.487 -6.912 -28.550 1.00 52.53 188 LEU A N 1
ATOM 1452 C CA . LEU A 1 188 ? 22.734 -6.341 -29.045 1.00 52.53 188 LEU A CA 1
ATOM 1453 C C . LEU A 1 188 ? 22.773 -6.393 -30.583 1.00 52.53 188 LEU A C 1
ATOM 1455 O O . LEU A 1 188 ? 22.551 -7.450 -31.175 1.00 52.53 188 LEU A O 1
ATOM 1459 N N . GLU A 1 189 ? 23.124 -5.273 -31.225 1.00 47.56 189 GLU A N 1
ATOM 1460 C CA . GLU A 1 189 ? 23.700 -5.293 -32.576 1.00 47.56 189 GLU A CA 1
ATOM 1461 C C . GLU A 1 189 ? 25.112 -5.908 -32.470 1.00 47.56 189 GLU A C 1
ATOM 1463 O O . GLU A 1 189 ? 26.110 -5.190 -32.462 1.00 47.56 189 GLU A O 1
ATOM 1468 N N . GLU A 1 190 ? 25.208 -7.235 -32.320 1.00 50.56 190 GLU A N 1
ATOM 1469 C CA . GLU A 1 190 ? 26.486 -7.945 -32.454 1.00 50.56 190 GLU A CA 1
ATOM 1470 C C . GLU A 1 190 ? 26.888 -8.000 -33.931 1.00 50.56 190 GLU A C 1
ATOM 1472 O O . GLU A 1 190 ? 26.407 -8.860 -34.673 1.00 50.56 190 GLU A O 1
ATOM 1477 N N . HIS A 1 191 ? 27.777 -7.090 -34.352 1.00 40.12 191 HIS A N 1
ATOM 1478 C CA . HIS A 1 191 ? 28.662 -7.311 -35.498 1.00 40.12 191 HIS A CA 1
ATOM 1479 C C . HIS A 1 191 ? 29.900 -6.405 -35.539 1.00 40.12 191 HIS A C 1
ATOM 1481 O O . HIS A 1 191 ? 29.779 -5.207 -35.197 1.00 40.12 191 HIS A O 1
#

Secondary structure (DSSP, 8-state):
-HHHHHHHHHHHHHHHHHHHHHHHHHHHHHHHHHHHHHHHHHTT----EEEEEEE-TTS-EEEEEEE-----------PPP--S-----------------------------------------------SSPPGGGGGTT---HHHHHHHHHHHHHHHHHHHHHHHHHHHHHHHHHHHHHHHH------

Mean predicted aligned error: 18.32 Å

Radius of gyration: 33.54 Å; Cα contacts (8 Å, |Δi|>4): 65; chains: 1; bounding box: 94×69×71 Å

pLDDT: mean 71.33, std 24.35, range [22.33, 98.06]